Protein AF-A0A1G5FUJ9-F1 (afdb_monomer)

Solvent-accessible surface area (backbone atoms only — not comparable to full-atom values): 16084 Å² total; per-residue (Å²): 38,63,61,60,88,82,36,82,63,56,44,77,41,71,64,50,64,73,52,73,67,61,51,50,46,51,56,50,53,46,51,52,50,54,54,51,44,76,76,40,58,70,71,56,32,52,22,62,75,47,72,46,79,75,70,89,62,60,63,67,59,58,51,51,49,52,51,51,52,52,53,44,51,53,49,26,53,54,22,48,76,69,69,34,54,67,60,20,50,48,45,48,20,53,52,37,29,53,52,9,52,28,26,52,70,69,64,56,97,78,70,64,67,70,80,35,73,65,50,52,50,52,38,28,53,53,10,51,52,38,28,52,50,14,51,50,50,45,50,51,62,74,48,44,92,80,45,57,73,69,57,47,52,52,50,50,54,39,48,52,46,33,52,53,10,53,48,29,30,52,53,15,52,43,65,69,44,44,57,67,74,51,34,73,38,79,45,73,24,30,25,76,24,31,36,36,32,72,47,65,52,67,77,90,63,96,66,88,86,76,77,62,51,69,47,43,26,25,30,58,29,32,39,36,74,57,99,91,42,80,46,53,22,23,35,58,53,60,41,86,36,79,54,58,93,68,55,68,69,40,75,45,81,43,32,21,13,86,90,48,62,42,33,28,64,56,82,78,68,72,63,76,58,24,58,53,30,31,54,52,13,50,54,42,34,52,51,33,53,50,50,52,49,49,73,72,76,106

pLDDT: mean 81.8, std 12.56, range [35.81, 97.19]

Mean predicted aligned error: 9.5 Å

Structure (mmCIF, N/CA/C/O backbone):
data_AF-A0A1G5FUJ9-F1
#
_entry.id   AF-A0A1G5FUJ9-F1
#
loop_
_atom_site.group_PDB
_atom_site.id
_atom_site.type_symbol
_atom_site.label_atom_id
_atom_site.label_alt_id
_atom_site.label_comp_id
_atom_site.label_asym_id
_atom_site.label_entity_id
_atom_site.label_seq_id
_atom_site.pdbx_PDB_ins_code
_atom_site.Cartn_x
_atom_site.Cartn_y
_atom_site.Cartn_z
_atom_site.occupancy
_atom_site.B_iso_or_equiv
_atom_site.auth_seq_id
_atom_site.auth_comp_id
_atom_site.auth_asym_id
_atom_site.auth_atom_id
_atom_site.pdbx_PDB_model_num
ATOM 1 N N . MET A 1 1 ? -10.251 -3.927 9.327 1.00 74.75 1 MET A N 1
ATOM 2 C CA . MET A 1 1 ? -9.149 -4.643 9.968 1.00 74.75 1 MET A CA 1
ATOM 3 C C . MET A 1 1 ? -9.644 -5.122 11.320 1.00 74.75 1 MET A C 1
ATOM 5 O O . MET A 1 1 ? -10.333 -4.365 12.007 1.00 74.75 1 MET A O 1
ATOM 9 N N . ARG A 1 2 ? -9.334 -6.366 11.706 1.00 82.50 2 ARG A N 1
ATOM 10 C CA . ARG A 1 2 ? -9.671 -6.862 13.048 1.00 82.50 2 ARG A CA 1
ATOM 11 C C . ARG A 1 2 ? -9.094 -5.930 14.111 1.00 82.50 2 ARG A C 1
ATOM 13 O O . ARG A 1 2 ? -7.925 -5.558 14.033 1.00 82.50 2 ARG A O 1
ATOM 20 N N . TYR A 1 3 ? -9.912 -5.559 15.091 1.00 83.00 3 TYR A N 1
ATOM 21 C CA . TYR A 1 3 ? -9.422 -4.767 16.206 1.00 83.00 3 TYR A CA 1
ATOM 22 C C . TYR A 1 3 ? -8.544 -5.642 17.106 1.00 83.00 3 TYR A C 1
ATOM 24 O O . TYR A 1 3 ? -9.012 -6.630 17.673 1.00 83.00 3 TYR A O 1
ATOM 32 N N . ASP A 1 4 ? -7.268 -5.276 17.204 1.00 83.25 4 ASP A N 1
ATOM 33 C CA . ASP A 1 4 ? -6.319 -5.866 18.138 1.00 83.25 4 ASP A CA 1
ATOM 34 C C . ASP A 1 4 ? -6.104 -4.908 19.313 1.00 83.25 4 ASP A C 1
ATOM 36 O O . ASP A 1 4 ? -5.653 -3.772 19.142 1.00 83.25 4 ASP A O 1
ATOM 40 N N . ARG A 1 5 ? -6.473 -5.367 20.511 1.00 82.62 5 ARG A N 1
ATOM 41 C CA . ARG A 1 5 ? -6.339 -4.597 21.753 1.00 82.62 5 ARG A CA 1
ATOM 42 C C . ARG A 1 5 ? -4.894 -4.523 22.227 1.00 82.62 5 ARG A C 1
ATOM 44 O O . ARG A 1 5 ? -4.547 -3.562 22.906 1.00 82.62 5 ARG A O 1
ATOM 51 N N . ASP A 1 6 ? -4.080 -5.503 21.851 1.00 81.06 6 ASP A N 1
ATOM 52 C CA . ASP A 1 6 ? -2.688 -5.615 22.276 1.00 81.06 6 ASP A CA 1
ATOM 53 C C . ASP A 1 6 ? -1.745 -4.862 21.326 1.00 81.06 6 ASP A C 1
ATOM 55 O O . ASP A 1 6 ? -0.538 -4.775 21.572 1.00 81.06 6 ASP A O 1
ATOM 59 N N . PHE A 1 7 ? -2.277 -4.275 20.246 1.00 82.62 7 PHE A N 1
ATOM 60 C CA . PHE A 1 7 ? -1.464 -3.515 19.313 1.00 82.62 7 PHE A CA 1
ATOM 61 C C . PHE A 1 7 ? -0.993 -2.200 19.937 1.00 82.62 7 PHE A C 1
ATOM 63 O O . PHE A 1 7 ? -1.757 -1.257 20.141 1.00 82.62 7 PHE A O 1
ATOM 70 N N . GLU A 1 8 ? 0.312 -2.124 20.191 1.00 81.19 8 GLU A N 1
ATOM 71 C CA . GLU A 1 8 ? 0.951 -1.075 20.987 1.00 81.19 8 GLU A CA 1
ATOM 72 C C . GLU A 1 8 ? 0.752 0.349 20.449 1.00 81.19 8 GLU A C 1
ATOM 74 O O . GLU A 1 8 ? 0.861 1.308 21.208 1.00 81.19 8 GLU A O 1
ATOM 79 N N . ARG A 1 9 ? 0.443 0.532 19.162 1.00 83.50 9 ARG A N 1
ATOM 80 C CA . ARG A 1 9 ? 0.168 1.866 18.600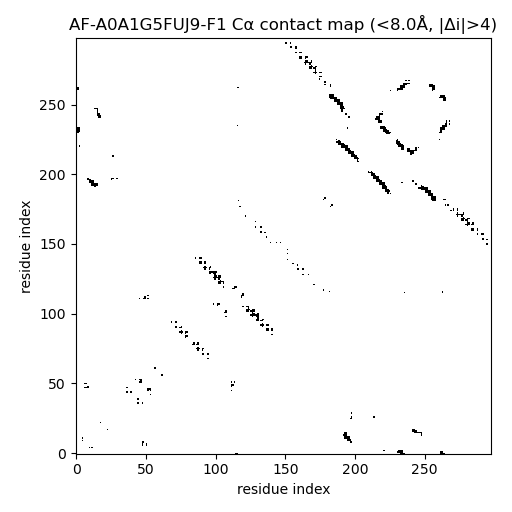 1.00 83.50 9 ARG A CA 1
ATOM 81 C C . ARG A 1 9 ? -1.269 2.331 18.812 1.00 83.50 9 ARG A C 1
ATOM 83 O O . ARG A 1 9 ? -1.545 3.517 18.638 1.00 83.50 9 ARG A O 1
ATOM 90 N N . TYR A 1 10 ? -2.186 1.427 19.142 1.00 89.25 10 TYR A N 1
ATOM 91 C CA . TYR A 1 10 ? -3.587 1.764 19.331 1.00 89.25 10 TYR A CA 1
ATOM 92 C C . TYR A 1 10 ? -3.843 2.258 20.749 1.00 89.25 10 TYR A C 1
ATOM 94 O O . TYR A 1 10 ? -3.424 1.670 21.746 1.00 89.25 10 TYR A O 1
ATOM 102 N N . ARG A 1 11 ? -4.560 3.376 20.829 1.00 91.88 11 ARG A N 1
ATOM 103 C CA . ARG A 1 11 ? -5.094 3.924 22.071 1.00 91.88 11 ARG A CA 1
ATOM 104 C C . ARG A 1 11 ? -6.598 3.903 22.001 1.00 91.88 11 ARG A C 1
ATOM 106 O O . ARG A 1 11 ? -7.209 4.659 21.245 1.00 91.88 11 ARG A O 1
ATOM 113 N N . PHE A 1 12 ? -7.174 2.980 22.757 1.00 93.00 12 PHE A N 1
ATOM 114 C CA . PHE A 1 12 ? -8.610 2.853 22.872 1.00 93.00 12 PHE A CA 1
ATOM 115 C C . PHE A 1 12 ? -9.150 3.856 23.883 1.00 93.00 12 PHE A C 1
ATOM 117 O O . PHE A 1 12 ? -8.611 4.001 24.977 1.00 93.00 12 PHE A O 1
ATOM 124 N N . SER A 1 13 ? -10.238 4.521 23.526 1.00 92.56 13 SER A N 1
ATOM 125 C CA . SER A 1 13 ? -10.996 5.382 24.424 1.00 92.56 13 SER A CA 1
ATOM 126 C C . SER A 1 13 ? -12.476 5.311 24.059 1.00 92.56 13 SER A C 1
ATOM 128 O O . SER A 1 13 ? -12.848 5.071 22.910 1.00 92.56 13 SER A O 1
ATOM 130 N N . THR A 1 14 ? -13.333 5.517 25.052 1.00 93.25 14 THR A N 1
ATOM 131 C CA . THR A 1 14 ? -14.785 5.647 24.891 1.00 93.25 14 THR A CA 1
ATOM 132 C C . THR A 1 14 ? -15.223 7.088 24.642 1.00 93.25 14 THR A C 1
ATOM 134 O O . THR A 1 14 ? -16.376 7.329 24.283 1.00 93.25 14 THR A O 1
ATOM 137 N N . ASP A 1 15 ? -14.315 8.050 24.804 1.00 92.44 15 ASP A N 1
ATOM 138 C CA . ASP A 1 15 ? -14.597 9.468 24.626 1.00 92.44 15 ASP A CA 1
ATOM 139 C C . ASP A 1 15 ? -14.577 9.818 23.145 1.00 92.44 15 ASP A C 1
ATOM 141 O O . ASP A 1 15 ? -13.601 9.565 22.431 1.00 92.44 15 ASP A O 1
ATOM 145 N N . ARG A 1 16 ? -15.678 10.405 22.667 1.00 91.38 16 ARG A N 1
ATOM 146 C CA . ARG A 1 16 ? -15.838 10.796 21.258 1.00 91.38 16 ARG A CA 1
ATOM 147 C C . ARG A 1 16 ? -14.909 11.943 20.873 1.00 91.38 16 ARG A C 1
ATOM 149 O O . ARG A 1 16 ? -14.358 11.939 19.771 1.00 91.38 16 ARG A O 1
ATOM 156 N N . VAL A 1 17 ? -14.774 12.907 21.778 1.00 92.06 17 VAL A N 1
ATOM 157 C CA . VAL A 1 17 ? -13.973 14.119 21.611 1.00 92.06 17 VAL A CA 1
ATOM 158 C C . VAL A 1 17 ? -12.773 14.023 22.533 1.00 92.06 17 VAL A C 1
ATOM 160 O O . VAL A 1 17 ? -12.944 13.657 23.694 1.00 92.06 17 VAL A O 1
ATOM 163 N N . ILE A 1 18 ? -11.588 14.344 22.020 1.00 90.56 18 ILE A N 1
ATOM 164 C CA . ILE A 1 18 ? -10.389 14.441 22.858 1.00 90.56 18 ILE A CA 1
ATOM 165 C C . ILE A 1 18 ? -10.192 15.871 23.347 1.00 90.56 18 ILE A C 1
ATOM 167 O O . ILE A 1 18 ? -10.356 16.840 22.601 1.00 90.56 18 ILE A O 1
ATOM 171 N N . ASP A 1 19 ? -9.839 15.997 24.616 1.00 92.25 19 ASP A N 1
ATOM 172 C CA . ASP A 1 19 ? -9.372 17.238 25.208 1.00 92.25 19 ASP A CA 1
ATOM 173 C C . ASP A 1 19 ? -7.894 17.488 24.864 1.00 92.25 19 ASP A C 1
ATOM 175 O O . ASP A 1 19 ? -7.170 16.609 24.389 1.00 92.25 19 ASP A O 1
ATOM 179 N N . ALA A 1 20 ? -7.449 18.726 25.085 1.00 91.31 20 ALA A N 1
ATOM 180 C CA . ALA A 1 20 ? -6.095 19.155 24.740 1.00 91.31 20 ALA A CA 1
ATOM 181 C C . ALA A 1 20 ? -5.011 18.399 25.529 1.00 91.31 20 ALA A C 1
ATOM 183 O O . ALA A 1 20 ? -3.912 18.184 25.011 1.00 91.31 20 ALA A O 1
ATOM 184 N N . ASP A 1 21 ? -5.324 17.972 26.754 1.00 92.25 21 ASP A N 1
ATOM 185 C CA . ASP A 1 21 ? -4.391 17.240 27.608 1.00 92.25 21 ASP A CA 1
ATOM 186 C C . ASP A 1 21 ? -4.194 15.807 27.090 1.00 92.25 21 ASP A C 1
ATOM 188 O O . ASP A 1 21 ? -3.052 15.379 26.908 1.00 92.25 21 ASP A O 1
ATOM 192 N N . THR A 1 22 ? -5.276 15.099 26.733 1.00 89.88 22 THR A N 1
ATOM 193 C CA . THR A 1 22 ? -5.180 13.778 26.081 1.00 89.88 22 THR A CA 1
ATOM 194 C C . THR A 1 22 ? -4.505 13.873 24.716 1.00 89.88 22 THR A C 1
ATOM 196 O O . THR A 1 22 ? -3.684 13.025 24.371 1.00 89.88 22 THR A O 1
ATOM 199 N N . GLU A 1 23 ? -4.811 14.911 23.932 1.00 90.94 23 GLU A N 1
ATOM 200 C CA . GLU A 1 23 ? -4.148 15.162 22.650 1.00 90.94 23 GLU A CA 1
ATOM 201 C C . GLU A 1 23 ? -2.626 15.317 22.828 1.00 90.94 23 GLU A C 1
ATOM 203 O O . GLU A 1 23 ? -1.846 14.666 22.131 1.00 90.94 23 GLU A O 1
ATOM 208 N N . SER A 1 24 ? -2.196 16.113 23.808 1.00 91.38 24 SER A N 1
ATOM 209 C CA . SER A 1 24 ? -0.775 16.315 24.118 1.00 91.38 24 SER A CA 1
ATOM 210 C C . SER A 1 24 ? -0.099 15.028 24.600 1.00 91.38 24 SER A C 1
ATOM 212 O O . SER A 1 24 ? 1.013 14.720 24.165 1.00 91.38 24 SER A O 1
ATOM 214 N N . ALA A 1 25 ? -0.783 14.244 25.438 1.00 91.62 25 ALA A N 1
ATOM 215 C CA . ALA A 1 25 ? -0.293 12.953 25.914 1.00 91.62 25 ALA A CA 1
ATOM 216 C C . ALA A 1 25 ? -0.078 11.958 24.761 1.00 91.62 25 ALA A C 1
ATOM 218 O O . ALA A 1 25 ? 0.975 11.328 24.687 1.00 91.62 25 ALA A O 1
ATOM 219 N N . LEU A 1 26 ? -1.009 11.880 23.800 1.00 91.62 26 LEU A N 1
ATOM 220 C CA . LEU A 1 26 ? -0.864 11.024 22.616 1.00 91.62 26 LEU A CA 1
ATOM 221 C C . LEU A 1 26 ? 0.380 11.382 21.790 1.00 91.62 26 LEU A C 1
ATOM 223 O O . LEU A 1 26 ? 1.090 10.490 21.320 1.00 91.62 26 LEU A O 1
ATOM 227 N N . TYR A 1 27 ? 0.668 12.675 21.612 1.00 91.44 27 TYR A N 1
ATOM 228 C CA . TYR A 1 27 ? 1.873 13.108 20.900 1.00 91.44 27 TYR A CA 1
ATOM 229 C C . TYR A 1 27 ? 3.159 12.788 21.660 1.00 91.44 27 TYR A C 1
ATOM 231 O O . TYR A 1 27 ? 4.153 12.430 21.023 1.00 91.44 27 TYR A O 1
ATOM 239 N N . GLN A 1 28 ? 3.148 12.908 22.988 1.00 91.94 28 GLN A N 1
ATOM 240 C CA . GLN A 1 28 ? 4.297 12.566 23.821 1.00 91.94 28 GLN A CA 1
ATOM 241 C C . GLN A 1 28 ? 4.572 11.059 23.792 1.00 91.94 28 GLN A C 1
ATOM 243 O O . GLN A 1 28 ? 5.699 10.645 23.528 1.00 91.94 28 GLN A O 1
ATOM 248 N N . GLU A 1 29 ? 3.543 10.233 23.978 1.00 89.94 29 GLU A N 1
ATOM 249 C CA . GLU A 1 29 ? 3.670 8.777 23.896 1.00 89.94 29 GLU A CA 1
ATOM 250 C C . GLU A 1 29 ? 4.175 8.324 22.525 1.00 89.94 29 GLU A C 1
ATOM 252 O O . GLU A 1 29 ? 4.953 7.378 22.425 1.00 89.94 29 GLU A O 1
ATOM 257 N N . TYR A 1 30 ? 3.766 9.008 21.456 1.00 89.75 30 TYR A N 1
ATOM 258 C CA . TYR A 1 30 ? 4.281 8.743 20.119 1.00 89.75 30 TYR A CA 1
ATOM 259 C C . TYR A 1 30 ? 5.778 9.050 19.990 1.00 89.75 30 TYR A C 1
ATOM 261 O O . TYR A 1 30 ? 6.507 8.278 19.363 1.00 89.75 30 TYR A O 1
ATOM 269 N N . ASP A 1 31 ? 6.260 10.142 20.584 1.00 88.94 31 ASP A N 1
ATOM 270 C CA . ASP A 1 31 ? 7.692 10.460 20.595 1.00 88.94 31 ASP A CA 1
ATOM 271 C C . ASP A 1 31 ? 8.493 9.434 21.390 1.00 88.94 31 ASP A C 1
ATOM 273 O O . ASP A 1 31 ? 9.525 8.951 20.919 1.00 88.94 31 ASP A O 1
ATOM 277 N N . GLU A 1 32 ? 7.992 9.046 22.560 1.00 89.38 32 GLU A N 1
ATOM 278 C CA . GLU A 1 32 ? 8.588 7.993 23.381 1.00 89.38 32 GLU A CA 1
ATOM 279 C C . GLU A 1 32 ? 8.615 6.662 22.622 1.00 89.38 32 GLU A C 1
ATOM 281 O O . GLU A 1 32 ? 9.659 6.012 22.529 1.00 89.38 32 GLU A O 1
ATOM 286 N N . TYR A 1 33 ? 7.508 6.297 21.974 1.00 86.81 33 TYR A N 1
ATOM 287 C CA . TYR A 1 33 ? 7.416 5.116 21.125 1.00 86.81 33 TYR A CA 1
ATOM 288 C C . TYR A 1 33 ? 8.456 5.151 19.995 1.00 86.81 33 TYR A C 1
ATOM 290 O O . TYR A 1 33 ? 9.208 4.188 19.819 1.00 86.81 33 TYR A O 1
ATOM 298 N N . ARG A 1 34 ? 8.598 6.274 19.278 1.00 84.56 34 ARG A N 1
ATOM 299 C CA . ARG A 1 34 ? 9.633 6.435 18.241 1.00 84.56 34 ARG A CA 1
ATOM 300 C C . ARG A 1 34 ? 11.044 6.276 18.794 1.00 84.56 34 ARG A C 1
ATOM 302 O O . ARG A 1 34 ? 11.865 5.628 18.148 1.00 84.56 34 ARG A O 1
ATOM 309 N N . LEU A 1 35 ? 11.327 6.826 19.972 1.00 85.12 35 LEU A N 1
ATOM 310 C CA . LEU A 1 35 ? 12.623 6.654 20.627 1.00 85.12 35 LEU A CA 1
ATOM 311 C C . LEU A 1 35 ? 12.876 5.186 20.988 1.00 85.12 35 LEU A C 1
ATOM 313 O O . LEU A 1 35 ? 13.973 4.685 20.749 1.00 85.12 35 LEU A O 1
ATOM 317 N N . THR A 1 36 ? 11.865 4.464 21.482 1.00 85.50 36 THR A N 1
ATOM 318 C CA . THR A 1 36 ? 12.017 3.029 21.773 1.00 85.50 36 THR A CA 1
ATOM 319 C C . THR A 1 36 ? 12.244 2.188 20.519 1.00 85.50 36 THR A C 1
ATOM 321 O O . THR A 1 36 ? 12.957 1.189 20.575 1.00 85.50 36 THR A O 1
ATOM 324 N N . LEU A 1 37 ? 11.706 2.588 19.365 1.00 82.69 37 LEU A N 1
ATOM 325 C CA . LEU A 1 37 ? 11.960 1.899 18.097 1.00 82.69 37 LEU A CA 1
ATOM 326 C C . LEU A 1 37 ? 13.411 2.039 17.623 1.00 82.69 37 LEU A C 1
ATOM 328 O O . LEU A 1 37 ? 13.915 1.127 16.969 1.00 82.69 37 LEU A O 1
ATOM 332 N N . LEU A 1 38 ? 14.088 3.141 17.966 1.00 81.69 38 LEU A N 1
ATOM 333 C CA . LEU A 1 38 ? 15.507 3.347 17.648 1.00 81.69 38 LEU A CA 1
ATOM 334 C C . LEU A 1 38 ? 16.432 2.443 18.470 1.00 81.69 38 LEU A C 1
ATOM 336 O O . LEU A 1 38 ? 17.540 2.144 18.033 1.00 81.69 38 LEU A O 1
ATOM 340 N N . THR A 1 39 ? 15.993 2.024 19.657 1.00 81.62 39 THR A N 1
ATOM 341 C CA . THR A 1 39 ? 16.773 1.176 20.569 1.00 81.62 39 THR A CA 1
ATOM 342 C C . THR A 1 39 ? 16.374 -0.299 20.514 1.00 81.62 39 THR A C 1
ATOM 344 O O . THR A 1 39 ? 17.034 -1.134 21.128 1.00 81.62 39 THR A O 1
ATOM 347 N N . THR A 1 40 ? 15.312 -0.635 19.779 1.00 79.62 40 THR A N 1
ATOM 348 C CA . THR A 1 40 ? 14.814 -2.004 19.614 1.00 79.62 40 THR A CA 1
ATOM 349 C C . THR A 1 40 ? 15.479 -2.683 18.407 1.00 79.62 40 THR A C 1
ATOM 351 O O . THR A 1 40 ? 15.722 -2.048 17.381 1.00 79.62 40 THR A O 1
ATOM 354 N N . ASP A 1 41 ? 15.746 -3.991 18.505 1.00 78.75 41 ASP A N 1
ATOM 355 C CA . ASP A 1 41 ? 16.227 -4.799 17.375 1.00 78.75 41 ASP A CA 1
ATOM 356 C C . ASP A 1 41 ? 15.300 -4.671 16.159 1.00 78.75 41 ASP A C 1
ATOM 358 O O . ASP A 1 41 ? 14.081 -4.765 16.295 1.00 78.75 41 ASP A O 1
ATOM 362 N N . PHE A 1 42 ? 15.868 -4.569 14.952 1.00 71.44 42 PHE A N 1
ATOM 363 C CA . PHE A 1 42 ? 15.119 -4.344 13.704 1.00 71.44 42 PHE A CA 1
ATOM 364 C C . PHE A 1 42 ? 13.905 -5.273 13.537 1.00 71.44 42 PHE A C 1
ATOM 366 O O . PHE A 1 42 ? 12.817 -4.828 13.178 1.00 71.44 42 PHE A O 1
ATOM 373 N N . LYS A 1 43 ? 14.063 -6.563 13.859 1.00 67.38 43 LYS A N 1
ATOM 374 C CA . LYS A 1 43 ? 12.986 -7.562 13.778 1.00 67.38 43 LYS A CA 1
ATOM 375 C C . LYS A 1 43 ? 11.812 -7.241 14.713 1.00 67.38 43 LYS A C 1
ATOM 377 O O . LYS A 1 43 ? 10.658 -7.372 14.313 1.00 67.38 43 LYS A O 1
ATOM 382 N N . ASN A 1 44 ? 12.107 -6.796 15.930 1.00 71.44 44 ASN A N 1
ATOM 383 C CA . ASN A 1 44 ? 11.100 -6.407 16.914 1.00 71.44 44 ASN A CA 1
ATOM 384 C C . ASN A 1 44 ? 10.517 -5.024 16.599 1.00 71.44 44 ASN A C 1
ATOM 386 O O . ASN A 1 44 ? 9.328 -4.812 16.807 1.00 71.44 44 ASN A O 1
ATOM 390 N N . SER A 1 45 ? 11.301 -4.110 16.025 1.00 73.62 45 SER A N 1
ATOM 391 C CA . SER A 1 45 ? 10.805 -2.813 15.554 1.00 73.62 45 SER A CA 1
ATOM 392 C C . SER A 1 45 ? 9.775 -2.980 14.435 1.00 73.62 45 SER A C 1
ATOM 394 O O . SER A 1 45 ? 8.731 -2.336 14.469 1.00 73.62 45 SER A O 1
ATOM 396 N N . VAL A 1 46 ? 10.005 -3.905 13.494 1.00 68.56 46 VAL A N 1
ATOM 397 C CA . VAL A 1 46 ? 9.031 -4.241 12.439 1.00 68.56 46 VAL A CA 1
ATOM 398 C C . VAL A 1 46 ? 7.743 -4.825 13.027 1.00 68.56 46 VAL A C 1
ATOM 400 O O . VAL A 1 46 ? 6.662 -4.459 12.570 1.00 68.56 46 VAL A O 1
ATOM 403 N N . TYR A 1 47 ? 7.836 -5.684 14.048 1.00 71.81 47 TYR A N 1
ATOM 404 C CA . TYR A 1 47 ? 6.656 -6.200 14.750 1.00 71.81 47 TYR A CA 1
ATOM 405 C C . TYR A 1 47 ? 5.870 -5.075 15.428 1.00 71.81 47 TYR A C 1
ATOM 407 O O . TYR A 1 47 ? 4.684 -4.905 15.166 1.00 71.81 47 TYR A O 1
ATOM 415 N N . ARG A 1 48 ? 6.540 -4.259 16.247 1.00 72.25 48 ARG A N 1
ATOM 416 C CA . ARG A 1 48 ? 5.905 -3.174 17.011 1.00 72.25 48 ARG A CA 1
ATOM 417 C C . ARG A 1 48 ? 5.264 -2.127 16.098 1.00 72.25 48 ARG A C 1
ATOM 419 O O . ARG A 1 48 ? 4.163 -1.664 16.373 1.00 72.25 48 ARG A O 1
ATOM 426 N N . MET A 1 49 ? 5.896 -1.803 14.965 1.00 72.69 49 MET A N 1
ATOM 427 C CA . MET A 1 49 ? 5.358 -0.841 13.995 1.00 72.69 49 MET A CA 1
ATOM 428 C C . MET A 1 49 ? 4.067 -1.303 13.318 1.00 72.69 49 MET A C 1
ATOM 430 O O . MET A 1 49 ? 3.223 -0.454 13.015 1.00 72.69 49 MET A O 1
ATOM 434 N N . ASN A 1 50 ? 3.931 -2.612 13.084 1.00 67.88 50 ASN A N 1
ATOM 435 C CA . ASN A 1 50 ? 2.978 -3.151 12.111 1.00 67.88 50 ASN A CA 1
ATOM 436 C C . ASN A 1 50 ? 1.997 -4.177 12.687 1.00 67.88 50 ASN A C 1
ATOM 438 O O . ASN A 1 50 ? 1.034 -4.532 12.017 1.00 67.88 50 ASN A O 1
ATOM 442 N N . GLY A 1 51 ? 2.248 -4.691 13.893 1.00 61.12 51 GLY A N 1
ATOM 443 C CA . GLY A 1 51 ? 1.398 -5.675 14.570 1.00 61.12 51 GLY A CA 1
ATOM 444 C C . GLY A 1 51 ? 1.422 -7.052 13.910 1.00 61.12 51 GLY A C 1
ATOM 445 O O . GLY A 1 51 ? 0.597 -7.905 14.215 1.00 61.12 51 GLY A O 1
ATOM 446 N N . VAL A 1 52 ? 2.345 -7.277 12.973 1.00 61.81 52 VAL A N 1
ATOM 447 C CA . VAL A 1 52 ? 2.469 -8.531 12.230 1.00 61.81 52 VAL A CA 1
ATOM 448 C C . VAL A 1 52 ? 3.713 -9.242 12.721 1.00 61.81 52 VAL A C 1
ATOM 450 O O . VAL A 1 52 ? 4.823 -8.738 12.523 1.00 61.81 52 VAL A O 1
ATOM 453 N N . GLU A 1 53 ? 3.533 -10.409 13.352 1.00 59.03 53 GLU A N 1
ATOM 454 C CA . GLU A 1 53 ? 4.659 -11.279 13.693 1.00 59.03 53 GLU A CA 1
ATOM 455 C C . GLU A 1 53 ? 5.517 -11.474 12.443 1.00 59.03 53 GLU A C 1
ATOM 457 O O . GLU A 1 53 ? 4.975 -11.806 11.382 1.00 59.03 53 GLU A O 1
ATOM 462 N N . PRO A 1 54 ? 6.840 -11.245 12.524 1.00 56.59 54 PRO A N 1
ATOM 463 C CA . PRO A 1 54 ? 7.711 -11.492 11.397 1.00 56.59 54 PRO A CA 1
ATOM 464 C C . PRO A 1 54 ? 7.570 -12.969 11.049 1.00 56.59 54 PRO A C 1
ATOM 466 O O . PRO A 1 54 ? 8.032 -13.843 11.788 1.00 56.59 54 PRO A O 1
ATOM 469 N N . GLU A 1 55 ? 6.886 -13.228 9.933 1.00 58.06 55 GLU A N 1
ATOM 470 C CA . GLU A 1 55 ? 6.765 -14.546 9.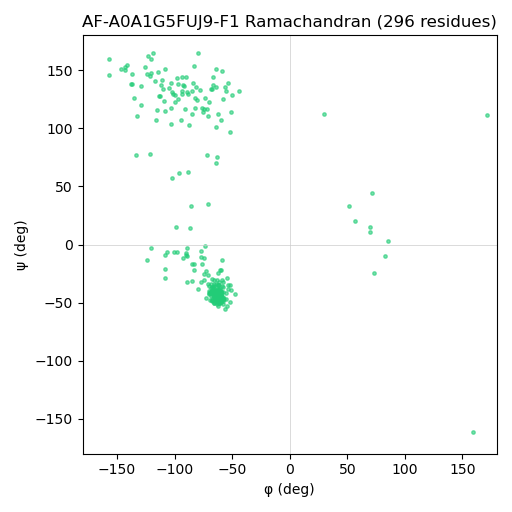329 1.00 58.06 55 GLU A CA 1
ATOM 471 C C . GLU A 1 55 ? 8.162 -15.169 9.364 1.00 58.06 55 GLU A C 1
ATOM 473 O O . GLU A 1 55 ? 9.136 -14.475 9.055 1.00 58.06 55 GLU A O 1
ATOM 478 N N . LYS A 1 56 ? 8.287 -16.431 9.811 1.00 56.25 56 LYS A N 1
ATOM 479 C CA . LYS A 1 56 ? 9.558 -17.174 9.777 1.00 56.25 56 LYS A CA 1
ATOM 480 C C . LYS A 1 56 ? 9.966 -17.346 8.316 1.00 56.25 56 LYS A C 1
ATOM 482 O O . LYS A 1 56 ? 9.791 -18.401 7.712 1.00 56.25 56 LYS A O 1
ATOM 487 N N . GLN A 1 57 ? 10.459 -16.270 7.727 1.00 55.56 57 GLN A N 1
ATOM 488 C CA . GLN A 1 57 ? 11.053 -16.257 6.422 1.00 55.56 57 GLN A CA 1
ATOM 489 C C . GLN A 1 57 ? 12.287 -17.138 6.545 1.00 55.56 57 GLN A C 1
ATOM 491 O O . GLN A 1 57 ? 12.995 -17.105 7.550 1.00 55.56 57 GLN A O 1
ATOM 496 N N . ASN A 1 58 ? 12.494 -18.002 5.561 1.00 63.66 58 ASN A N 1
ATOM 497 C CA . ASN A 1 58 ? 13.665 -18.857 5.547 1.00 63.66 58 ASN A CA 1
ATOM 498 C C . ASN A 1 58 ? 14.880 -17.924 5.429 1.00 63.66 58 ASN A C 1
ATOM 500 O O . ASN A 1 58 ? 15.124 -17.405 4.339 1.00 63.66 58 ASN A O 1
ATOM 504 N N . ASP A 1 59 ? 15.582 -17.662 6.538 1.00 68.25 59 ASP A N 1
ATOM 505 C CA . ASP A 1 59 ? 16.637 -16.638 6.622 1.00 68.25 59 ASP A CA 1
ATOM 506 C C . ASP A 1 59 ? 17.667 -16.810 5.494 1.00 68.25 59 ASP A C 1
ATOM 508 O O . ASP A 1 59 ? 18.126 -15.842 4.892 1.00 68.25 59 ASP A O 1
ATOM 512 N N . LEU A 1 60 ? 17.934 -18.061 5.109 1.00 75.94 60 LEU A N 1
ATOM 513 C CA . LEU A 1 60 ? 18.822 -18.414 4.007 1.00 75.94 60 LEU A CA 1
ATOM 514 C C . LEU A 1 60 ? 18.327 -17.920 2.634 1.00 75.94 60 LEU A C 1
ATOM 516 O O . LEU A 1 60 ? 19.130 -17.438 1.842 1.00 75.94 60 LEU A O 1
ATOM 520 N N . PHE A 1 61 ? 17.024 -17.990 2.345 1.00 76.25 61 PHE A N 1
ATOM 521 C CA . PHE A 1 61 ? 16.466 -17.484 1.085 1.00 76.25 61 PHE A CA 1
ATOM 522 C C . PHE A 1 61 ? 16.556 -15.957 1.012 1.00 76.25 61 PHE A C 1
ATOM 524 O O . PHE A 1 61 ? 16.981 -15.423 -0.009 1.00 76.25 61 PHE A O 1
ATOM 531 N N . SER A 1 62 ? 16.216 -15.252 2.096 1.00 72.25 62 SER A N 1
ATOM 532 C CA . SER A 1 62 ? 16.319 -13.787 2.150 1.00 72.25 62 SER A CA 1
ATOM 533 C C . SER A 1 62 ? 17.765 -13.308 2.007 1.00 72.25 62 SER A C 1
ATOM 535 O O . SER A 1 62 ? 18.025 -12.364 1.264 1.00 72.25 62 SER A O 1
ATOM 537 N N . ILE A 1 63 ? 18.716 -13.991 2.652 1.00 81.12 63 ILE A N 1
ATOM 538 C CA . ILE A 1 63 ? 20.148 -13.693 2.522 1.00 81.12 63 ILE A CA 1
ATOM 539 C C . ILE A 1 63 ? 20.628 -13.941 1.086 1.00 81.12 63 ILE A C 1
ATOM 541 O O . ILE A 1 63 ? 21.273 -13.069 0.506 1.00 81.12 63 ILE A O 1
ATOM 545 N N . LEU A 1 64 ? 20.283 -15.085 0.483 1.00 83.12 64 LEU A N 1
ATOM 546 C CA . LEU A 1 64 ? 20.636 -15.385 -0.911 1.00 83.12 64 LEU A CA 1
ATOM 547 C C . LEU A 1 64 ? 20.056 -14.353 -1.883 1.00 83.12 64 LEU A C 1
ATOM 549 O O . LEU A 1 64 ? 20.756 -13.920 -2.795 1.00 83.12 64 LEU A O 1
ATOM 553 N N . MET A 1 65 ? 18.815 -13.918 -1.661 1.00 82.19 65 MET A N 1
ATOM 554 C CA . MET A 1 65 ? 18.175 -12.860 -2.443 1.00 82.19 65 MET A CA 1
ATOM 555 C C . MET A 1 65 ? 18.912 -11.525 -2.312 1.00 82.19 65 MET A C 1
ATOM 557 O O . MET A 1 65 ? 19.198 -10.894 -3.326 1.00 82.19 65 MET A O 1
ATOM 561 N N . CYS A 1 66 ? 19.283 -11.108 -1.097 1.00 82.69 66 CYS A N 1
ATOM 562 C CA . CYS A 1 66 ? 20.083 -9.896 -0.892 1.00 82.69 66 CYS A CA 1
ATOM 563 C C . CYS A 1 66 ? 21.435 -9.973 -1.612 1.00 82.69 66 CYS A C 1
ATOM 565 O O . CYS A 1 66 ? 21.817 -9.028 -2.301 1.00 82.69 66 CYS A O 1
ATOM 567 N N . ILE A 1 67 ? 22.139 -11.104 -1.502 1.00 86.94 67 ILE A N 1
ATOM 568 C CA . ILE A 1 67 ? 23.414 -11.320 -2.198 1.00 86.94 67 ILE A CA 1
ATOM 569 C C . ILE A 1 67 ? 23.212 -11.246 -3.715 1.00 86.94 67 ILE A C 1
ATOM 571 O O . ILE A 1 67 ? 23.983 -10.574 -4.397 1.00 86.94 67 ILE A O 1
ATOM 575 N N . ALA A 1 68 ? 22.164 -11.883 -4.245 1.00 87.06 68 ALA A N 1
ATOM 576 C CA . ALA A 1 68 ? 21.843 -11.852 -5.668 1.00 87.06 68 ALA A CA 1
ATOM 577 C C . ALA A 1 68 ? 21.544 -10.427 -6.160 1.00 87.06 68 ALA A C 1
ATOM 579 O O . ALA A 1 68 ? 22.061 -10.024 -7.202 1.00 87.06 68 ALA A O 1
ATOM 580 N N . ILE A 1 69 ? 20.775 -9.638 -5.401 1.00 86.56 69 ILE A N 1
ATOM 581 C CA . ILE A 1 69 ? 20.475 -8.236 -5.726 1.00 86.56 69 ILE A CA 1
ATOM 582 C C . ILE A 1 69 ? 21.765 -7.412 -5.767 1.00 86.56 69 ILE A C 1
ATOM 584 O O . ILE A 1 69 ? 22.026 -6.739 -6.764 1.00 86.56 69 ILE A O 1
ATOM 588 N N . ILE A 1 70 ? 22.606 -7.507 -4.732 1.00 89.44 70 ILE A N 1
ATOM 589 C CA . ILE A 1 70 ? 23.879 -6.774 -4.656 1.00 89.44 70 ILE A CA 1
ATOM 590 C C . ILE A 1 70 ? 24.804 -7.175 -5.810 1.00 89.44 70 ILE A C 1
ATOM 592 O O . ILE A 1 70 ? 25.338 -6.307 -6.499 1.00 89.44 70 ILE A O 1
ATOM 596 N N . ALA A 1 71 ? 24.962 -8.476 -6.067 1.00 90.00 71 ALA A N 1
ATOM 597 C CA . ALA A 1 71 ? 25.781 -8.980 -7.165 1.00 90.00 71 ALA A CA 1
ATOM 598 C C . ALA A 1 71 ? 25.273 -8.485 -8.528 1.00 90.00 71 ALA A C 1
ATOM 600 O O . ALA A 1 71 ? 26.071 -8.083 -9.373 1.00 90.00 71 ALA A O 1
ATOM 601 N N . THR A 1 72 ? 23.952 -8.444 -8.722 1.00 89.81 72 THR A N 1
ATOM 602 C CA . THR A 1 72 ? 23.335 -7.930 -9.953 1.00 89.81 72 THR A CA 1
ATOM 603 C C . THR A 1 72 ? 23.560 -6.426 -10.100 1.00 89.81 72 THR A C 1
ATOM 605 O O . THR A 1 72 ? 23.886 -5.968 -11.192 1.00 89.81 72 THR A O 1
ATOM 608 N N . MET A 1 73 ? 23.470 -5.650 -9.012 1.00 87.88 73 MET A N 1
ATOM 609 C CA . MET A 1 73 ? 23.764 -4.212 -9.032 1.00 87.88 73 MET A CA 1
ATOM 610 C C . MET A 1 73 ? 25.231 -3.923 -9.355 1.00 87.88 73 MET A C 1
ATOM 612 O O . MET A 1 73 ? 25.512 -3.105 -10.229 1.00 87.88 73 MET A O 1
ATOM 616 N N . ILE A 1 74 ? 26.166 -4.628 -8.714 1.00 90.75 74 ILE A N 1
ATOM 617 C CA . ILE A 1 74 ? 27.599 -4.515 -9.017 1.00 90.75 74 ILE A CA 1
ATOM 618 C C . ILE A 1 74 ? 27.856 -4.910 -10.477 1.00 90.75 74 ILE A C 1
ATOM 620 O O . ILE A 1 74 ? 28.552 -4.195 -11.196 1.00 90.75 74 ILE A O 1
ATOM 624 N N . GLY A 1 75 ? 27.247 -6.005 -10.940 1.00 90.25 75 GLY A N 1
ATOM 625 C CA . GLY A 1 75 ? 27.324 -6.452 -12.329 1.00 90.25 75 GLY A CA 1
ATOM 626 C C . GLY A 1 75 ? 26.814 -5.405 -13.320 1.00 90.25 75 GLY A C 1
ATOM 627 O O . GLY A 1 75 ? 27.462 -5.177 -14.339 1.00 90.25 75 GLY A O 1
ATOM 628 N N . MET A 1 76 ? 25.713 -4.714 -13.007 1.00 87.94 76 MET A N 1
ATOM 629 C CA . MET A 1 76 ? 25.201 -3.605 -13.819 1.00 87.94 76 MET A CA 1
ATOM 630 C C . MET A 1 76 ? 26.189 -2.441 -13.880 1.00 87.94 76 MET A C 1
ATOM 632 O O . MET A 1 76 ? 26.480 -1.961 -14.972 1.00 87.94 76 MET A O 1
ATOM 636 N N . VAL A 1 77 ? 26.748 -2.015 -12.741 1.00 88.19 77 VAL A N 1
ATOM 637 C CA . VAL A 1 77 ? 27.750 -0.935 -12.704 1.00 88.19 77 VAL A CA 1
ATOM 638 C C . VAL A 1 77 ? 28.962 -1.301 -13.561 1.00 88.19 77 VAL A C 1
ATOM 640 O O . VAL A 1 77 ? 29.369 -0.515 -14.412 1.00 88.19 77 VAL A O 1
ATOM 643 N N . ILE A 1 78 ? 29.496 -2.518 -13.409 1.00 91.38 78 ILE A N 1
ATOM 644 C CA . ILE A 1 78 ? 30.623 -3.008 -14.217 1.00 91.38 78 ILE A CA 1
ATOM 645 C C . ILE A 1 78 ? 30.250 -3.055 -15.705 1.00 91.38 78 ILE A C 1
ATOM 647 O O . ILE A 1 78 ? 31.056 -2.668 -16.551 1.00 91.38 78 ILE A O 1
ATOM 651 N N . ALA A 1 79 ? 29.044 -3.509 -16.048 1.00 88.88 79 ALA A N 1
ATOM 652 C CA . ALA A 1 79 ? 28.582 -3.564 -17.432 1.00 88.88 79 ALA A CA 1
ATOM 653 C C . ALA A 1 79 ? 28.471 -2.165 -18.059 1.00 88.88 79 ALA A C 1
ATOM 655 O O . ALA A 1 79 ? 28.901 -1.983 -19.197 1.00 88.88 79 ALA A O 1
ATOM 656 N N . PHE A 1 80 ? 27.959 -1.175 -17.321 1.00 81.81 80 PHE A N 1
ATOM 657 C CA . PHE A 1 80 ? 27.864 0.205 -17.798 1.00 81.81 80 PHE A CA 1
ATOM 658 C C . PHE A 1 80 ? 29.231 0.879 -17.931 1.00 81.81 80 PHE A C 1
ATOM 660 O O . PHE A 1 80 ? 29.473 1.535 -18.939 1.00 81.81 80 PHE A O 1
ATOM 667 N N . VAL A 1 81 ? 30.146 0.659 -16.981 1.00 88.88 81 VAL A N 1
ATOM 668 C CA . VAL A 1 81 ? 31.526 1.177 -17.057 1.00 88.88 81 VAL A CA 1
ATOM 669 C C . VAL A 1 81 ? 32.273 0.616 -18.270 1.00 88.88 81 VAL A C 1
ATOM 671 O O . VAL A 1 81 ? 33.052 1.327 -18.892 1.00 88.88 81 VAL A O 1
ATOM 674 N N . ASN A 1 82 ? 32.011 -0.638 -18.646 1.00 90.25 82 ASN A N 1
ATOM 675 C CA . ASN A 1 82 ? 32.600 -1.266 -19.833 1.00 90.25 82 ASN A CA 1
ATOM 676 C C . ASN A 1 82 ? 31.808 -1.003 -21.129 1.00 90.25 82 ASN A C 1
ATOM 678 O O . ASN A 1 82 ? 31.997 -1.722 -22.115 1.00 90.25 82 ASN A O 1
ATOM 682 N N . GLU A 1 83 ? 30.878 -0.041 -21.119 1.00 84.25 83 GLU A N 1
ATOM 683 C CA . GLU A 1 83 ? 30.027 0.332 -22.261 1.00 84.25 83 GLU A CA 1
ATOM 684 C C . GLU A 1 83 ? 29.200 -0.842 -22.829 1.00 84.25 83 GLU A C 1
ATOM 686 O O . GLU A 1 83 ? 28.688 -0.813 -23.950 1.00 84.25 83 GLU A O 1
ATOM 691 N N . LYS A 1 84 ? 29.008 -1.906 -22.042 1.00 85.81 84 LYS A N 1
ATOM 692 C CA . LYS A 1 84 ? 28.171 -3.061 -22.385 1.00 85.81 84 LYS A CA 1
ATOM 693 C C . LYS A 1 84 ? 26.732 -2.808 -21.946 1.00 85.81 84 LYS A C 1
ATOM 695 O O . LYS A 1 84 ? 26.174 -3.546 -21.136 1.00 85.81 84 LYS A O 1
ATOM 700 N N . VAL A 1 85 ? 26.117 -1.780 -22.533 1.00 79.50 85 VAL A N 1
ATOM 701 C CA . VAL A 1 85 ? 24.757 -1.311 -22.203 1.00 79.50 85 VAL A CA 1
ATOM 702 C C . VAL A 1 85 ? 23.720 -2.439 -22.273 1.00 79.50 85 VAL A C 1
ATOM 704 O O . VAL A 1 85 ? 22.865 -2.538 -21.401 1.00 79.50 85 VAL A O 1
ATOM 707 N N . TYR A 1 86 ? 23.839 -3.354 -23.239 1.00 83.44 86 TYR A N 1
ATOM 708 C CA . TYR A 1 86 ? 22.934 -4.504 -23.379 1.00 83.44 86 TYR A CA 1
ATOM 709 C C . TYR A 1 86 ? 23.043 -5.515 -22.234 1.00 83.44 86 TYR A C 1
ATOM 711 O O . TYR A 1 86 ? 22.039 -6.080 -21.812 1.00 83.44 86 TYR A O 1
ATOM 719 N N . VAL A 1 87 ? 24.255 -5.733 -21.714 1.00 85.19 87 VAL A N 1
ATOM 720 C CA . VAL A 1 87 ? 24.479 -6.621 -20.565 1.00 85.19 87 VAL A CA 1
ATOM 721 C C . VAL A 1 87 ? 23.912 -5.971 -19.304 1.00 85.19 87 VAL A C 1
ATOM 723 O O . VAL A 1 87 ? 23.210 -6.631 -18.544 1.00 85.19 87 VAL A O 1
ATOM 726 N N . GLY A 1 88 ? 24.134 -4.663 -19.127 1.00 84.69 88 GLY A N 1
ATOM 727 C CA . GLY A 1 88 ? 23.535 -3.890 -18.035 1.00 84.69 88 GLY A CA 1
ATOM 728 C C . GLY A 1 88 ? 22.004 -3.897 -18.083 1.00 84.69 88 GLY A C 1
ATOM 729 O O . GLY A 1 88 ? 21.358 -4.181 -17.078 1.00 84.69 88 GLY A O 1
ATOM 730 N N . GLY A 1 89 ? 21.416 -3.680 -19.263 1.00 83.56 89 GLY A N 1
ATOM 731 C CA . GLY A 1 89 ? 19.969 -3.754 -19.476 1.00 83.56 89 GLY A CA 1
ATOM 732 C C . GLY A 1 89 ? 19.394 -5.152 -19.230 1.00 83.56 89 GLY A C 1
ATOM 733 O O . GLY A 1 89 ? 18.327 -5.276 -18.637 1.00 83.56 89 GLY A O 1
ATOM 734 N N . GLY A 1 90 ? 20.110 -6.210 -19.624 1.00 87.06 90 GLY A N 1
ATOM 735 C CA . GLY A 1 90 ? 19.690 -7.593 -19.381 1.00 87.06 90 GLY A CA 1
ATOM 736 C C . GLY A 1 90 ? 19.678 -7.934 -17.891 1.00 87.06 90 GLY A C 1
ATOM 737 O O . GLY A 1 90 ? 18.714 -8.514 -17.396 1.00 87.06 90 GLY A O 1
ATOM 738 N N . LEU A 1 91 ? 20.707 -7.505 -17.155 1.00 89.12 91 LEU A N 1
ATOM 739 C CA . LEU A 1 91 ? 20.757 -7.633 -15.697 1.00 89.12 91 LEU A CA 1
ATOM 740 C C . LEU A 1 91 ? 19.637 -6.832 -15.015 1.00 89.12 91 LEU A C 1
ATOM 742 O O . LEU A 1 91 ? 19.013 -7.340 -14.084 1.00 89.12 91 LEU A O 1
ATOM 746 N N . ALA A 1 92 ? 19.330 -5.627 -15.507 1.00 86.75 92 ALA A N 1
ATOM 747 C CA . ALA A 1 92 ? 18.206 -4.834 -15.018 1.00 86.75 92 ALA A CA 1
ATOM 748 C C . ALA A 1 92 ? 16.864 -5.545 -15.252 1.00 86.75 92 ALA A C 1
ATOM 750 O O . ALA A 1 92 ? 16.059 -5.634 -14.328 1.00 86.75 92 ALA A O 1
ATOM 751 N N . ALA A 1 93 ? 16.635 -6.106 -16.444 1.00 89.31 93 ALA A N 1
ATOM 752 C CA . ALA A 1 93 ? 15.417 -6.857 -16.757 1.00 89.31 93 ALA A CA 1
ATOM 753 C C . ALA A 1 93 ? 15.234 -8.064 -15.821 1.00 89.31 93 ALA A C 1
ATOM 755 O O . ALA A 1 93 ? 14.150 -8.262 -15.280 1.00 89.31 93 ALA A O 1
ATOM 756 N N . VAL A 1 94 ? 16.299 -8.831 -15.563 1.00 89.56 94 VAL A N 1
ATOM 757 C CA . VAL A 1 94 ? 16.256 -9.965 -14.621 1.00 89.56 94 VAL A CA 1
ATOM 758 C C . VAL A 1 94 ? 15.953 -9.498 -13.197 1.00 89.56 94 VAL A C 1
ATOM 760 O O . VAL A 1 94 ? 15.123 -10.103 -12.519 1.00 89.56 94 VAL A O 1
ATOM 763 N N . LEU A 1 95 ? 16.590 -8.415 -12.743 1.00 89.69 95 LEU A N 1
ATOM 764 C CA . LEU A 1 95 ? 16.376 -7.869 -11.405 1.00 89.69 95 LEU A CA 1
ATOM 765 C C . LEU A 1 95 ? 14.935 -7.379 -11.220 1.00 89.69 95 LEU A C 1
ATOM 767 O O . LEU A 1 95 ? 14.270 -7.767 -10.260 1.00 89.69 95 LEU A O 1
ATOM 771 N N . PHE A 1 96 ? 14.446 -6.549 -12.144 1.00 88.81 96 PHE A N 1
ATOM 772 C CA . PHE A 1 96 ? 13.091 -6.011 -12.083 1.00 88.81 96 PHE A CA 1
ATOM 773 C C . PHE A 1 96 ? 12.041 -7.110 -12.238 1.00 88.81 96 PHE A C 1
ATOM 775 O O . PHE A 1 96 ? 11.088 -7.107 -11.468 1.00 88.81 96 PHE A O 1
ATOM 782 N N . GLY A 1 97 ? 12.237 -8.088 -13.127 1.00 90.00 97 GLY A N 1
ATOM 783 C CA . GLY A 1 97 ? 11.323 -9.228 -13.250 1.00 90.00 97 GLY A CA 1
ATOM 784 C C . GLY A 1 97 ? 11.264 -10.059 -11.964 1.00 90.00 97 GLY A C 1
ATOM 785 O O . GLY A 1 97 ? 10.204 -10.376 -11.436 1.00 90.00 97 GLY A O 1
ATOM 786 N N . MET A 1 98 ? 12.411 -10.323 -11.337 1.00 88.50 98 MET A N 1
ATOM 787 C CA . MET A 1 98 ? 12.424 -11.030 -10.054 1.00 88.50 98 MET A CA 1
ATOM 788 C C . MET A 1 98 ? 11.662 -10.265 -8.959 1.00 88.50 98 MET A C 1
ATOM 790 O O . MET A 1 98 ? 10.880 -10.862 -8.218 1.00 88.50 98 MET A O 1
ATOM 794 N N . VAL A 1 99 ? 11.852 -8.945 -8.866 1.00 85.88 99 VAL A N 1
ATOM 795 C CA . VAL A 1 99 ? 11.128 -8.093 -7.908 1.00 85.88 99 VAL A CA 1
ATOM 796 C C . VAL A 1 99 ? 9.630 -8.043 -8.230 1.00 85.88 99 VAL A C 1
ATOM 798 O O . VAL A 1 99 ? 8.816 -8.213 -7.321 1.00 85.88 99 VAL A O 1
ATOM 801 N N . GLY A 1 100 ? 9.257 -7.859 -9.498 1.00 85.62 100 GLY A N 1
ATOM 802 C CA . GLY A 1 100 ? 7.869 -7.829 -9.965 1.00 85.62 100 GLY A CA 1
ATOM 803 C C . GLY A 1 100 ? 7.127 -9.118 -9.622 1.00 85.62 100 GLY A C 1
ATOM 804 O O . GLY A 1 100 ? 6.071 -9.080 -8.985 1.00 85.62 100 GLY A O 1
ATOM 805 N N . LEU A 1 101 ? 7.731 -10.266 -9.923 1.00 88.25 101 LEU A N 1
ATOM 806 C CA . LEU A 1 101 ? 7.187 -11.581 -9.599 1.00 88.25 101 LEU A CA 1
ATOM 807 C C . LEU A 1 101 ? 7.038 -11.800 -8.086 1.00 88.25 101 LEU A C 1
ATOM 809 O O . LEU A 1 101 ? 6.001 -12.287 -7.631 1.00 88.25 101 LEU A O 1
ATOM 813 N N . LEU A 1 102 ? 8.016 -11.381 -7.277 1.00 84.25 102 LEU A N 1
ATOM 814 C CA . LEU A 1 102 ? 7.907 -11.438 -5.814 1.00 84.25 102 LEU A CA 1
ATOM 815 C C . LEU A 1 102 ? 6.764 -10.564 -5.275 1.00 84.25 102 LEU A C 1
ATOM 817 O O . LEU A 1 102 ? 6.060 -10.991 -4.356 1.00 84.25 102 LEU A O 1
ATOM 821 N N . MET A 1 103 ? 6.540 -9.381 -5.858 1.00 83.62 103 MET A N 1
ATOM 822 C CA . MET A 1 103 ? 5.402 -8.509 -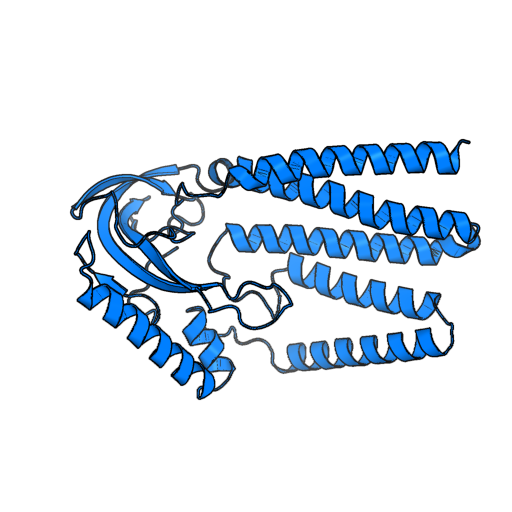5.536 1.00 83.62 103 MET A CA 1
ATOM 823 C C . MET A 1 103 ? 4.059 -9.154 -5.883 1.00 83.62 103 MET A C 1
ATOM 825 O O . MET A 1 103 ? 3.151 -9.145 -5.053 1.00 83.62 103 MET A O 1
ATOM 829 N N . ILE A 1 104 ? 3.943 -9.779 -7.057 1.00 84.75 104 ILE A N 1
ATOM 830 C CA . ILE A 1 104 ? 2.729 -10.499 -7.478 1.00 84.75 104 ILE A CA 1
ATOM 831 C C . ILE A 1 104 ? 2.449 -11.686 -6.548 1.00 84.75 104 ILE A C 1
ATOM 833 O O . ILE A 1 104 ? 1.308 -11.911 -6.146 1.00 84.75 104 ILE A O 1
ATOM 837 N N . CYS A 1 105 ? 3.486 -12.425 -6.150 1.00 82.25 105 CYS A N 1
ATOM 838 C CA . CYS A 1 105 ? 3.364 -13.534 -5.206 1.00 82.25 105 CYS A CA 1
ATOM 839 C C . CYS A 1 105 ? 3.137 -13.091 -3.747 1.00 82.25 105 CYS A C 1
ATOM 841 O O . CYS A 1 105 ? 3.028 -13.950 -2.873 1.00 82.25 105 CYS A O 1
ATOM 843 N N . GLY A 1 106 ? 3.094 -11.784 -3.457 1.00 67.69 106 GLY A N 1
ATOM 844 C CA . GLY A 1 106 ? 2.923 -11.249 -2.103 1.00 67.69 106 GLY A CA 1
ATOM 845 C C . GLY A 1 106 ? 4.127 -11.470 -1.179 1.00 67.69 106 GLY A C 1
ATOM 846 O O . GLY A 1 106 ? 4.008 -11.317 0.034 1.00 67.69 106 GLY A O 1
ATOM 847 N N . LYS A 1 107 ? 5.293 -11.829 -1.732 1.00 68.00 107 LYS A N 1
ATOM 848 C CA . LYS A 1 107 ? 6.534 -12.129 -1.002 1.00 68.00 107 LYS A CA 1
ATOM 849 C C . LYS A 1 107 ? 7.509 -10.956 -1.073 1.00 68.00 107 LYS A C 1
ATOM 851 O O . LYS A 1 107 ? 8.637 -11.098 -1.537 1.00 68.00 107 LYS A O 1
ATOM 856 N N . THR A 1 108 ? 7.075 -9.782 -0.626 1.00 60.31 108 THR A N 1
ATOM 857 C CA . THR A 1 108 ? 7.923 -8.582 -0.625 1.00 60.31 108 THR A CA 1
ATOM 858 C C . THR A 1 108 ? 8.554 -8.346 0.733 1.00 60.31 108 THR A C 1
ATOM 860 O O . THR A 1 108 ? 7.935 -8.556 1.777 1.00 60.31 108 THR A O 1
ATOM 863 N N . MET A 1 109 ? 9.796 -7.864 0.712 1.00 49.25 109 MET A N 1
ATOM 864 C CA . MET A 1 109 ? 10.532 -7.485 1.919 1.00 49.25 109 MET A CA 1
ATOM 865 C C . MET A 1 109 ? 10.048 -6.153 2.529 1.00 49.25 109 MET A C 1
ATOM 867 O O . MET A 1 109 ? 10.446 -5.844 3.643 1.00 49.25 109 MET A O 1
ATOM 871 N N . MET A 1 110 ? 9.212 -5.363 1.833 1.00 45.03 110 MET A N 1
ATOM 872 C CA . MET A 1 110 ? 9.010 -3.937 2.159 1.00 45.03 110 MET A CA 1
ATOM 873 C C . MET A 1 110 ? 7.592 -3.472 2.519 1.00 45.03 110 MET A C 1
ATOM 875 O O . MET A 1 110 ? 7.446 -2.313 2.888 1.00 45.03 110 MET A O 1
ATOM 879 N N . SER A 1 111 ? 6.550 -4.307 2.480 1.00 44.03 111 SER A N 1
ATOM 880 C CA . SER A 1 111 ? 5.224 -3.849 2.934 1.00 44.03 111 SER A CA 1
ATOM 881 C C . SER A 1 111 ? 4.905 -4.394 4.314 1.00 44.03 111 SER A C 1
ATOM 883 O O . SER A 1 111 ? 4.590 -5.570 4.484 1.00 44.03 111 SER A O 1
ATOM 885 N N . ALA A 1 112 ? 5.035 -3.477 5.261 1.00 44.91 112 ALA A N 1
ATOM 886 C CA . ALA A 1 112 ? 4.668 -3.519 6.664 1.00 44.91 112 ALA A CA 1
ATOM 887 C C . ALA A 1 112 ? 3.147 -3.652 6.890 1.00 44.91 112 ALA A C 1
ATOM 889 O O . ALA A 1 112 ? 2.713 -4.355 7.794 1.00 44.91 112 ALA A O 1
ATOM 890 N N . ASP A 1 113 ? 2.333 -3.050 6.022 1.00 49.06 113 ASP A N 1
ATOM 891 C CA . ASP A 1 113 ? 0.880 -2.959 6.201 1.00 49.06 113 ASP A CA 1
ATOM 892 C C . ASP A 1 113 ? 0.137 -4.075 5.439 1.00 49.06 113 ASP A C 1
ATOM 894 O O . ASP A 1 113 ? -0.576 -3.858 4.458 1.00 49.06 113 ASP A O 1
ATOM 898 N N . ARG A 1 114 ? 0.415 -5.335 5.806 1.00 52.44 114 ARG A N 1
ATOM 899 C CA . ARG A 1 114 ? -0.055 -6.529 5.065 1.00 52.44 114 ARG A CA 1
ATOM 900 C C . ARG A 1 114 ? -1.526 -6.882 5.293 1.00 52.44 114 ARG A C 1
ATOM 902 O O . ARG A 1 114 ? -2.020 -7.811 4.646 1.00 52.44 114 ARG A O 1
ATOM 909 N N . ASN A 1 115 ? -2.213 -6.189 6.196 1.00 55.53 115 ASN A N 1
ATOM 910 C CA . ASN A 1 115 ? -3.494 -6.662 6.717 1.00 55.53 115 ASN A CA 1
ATOM 911 C C . ASN A 1 115 ? -4.709 -6.137 5.950 1.00 55.53 115 ASN A C 1
ATOM 913 O O . ASN A 1 115 ? -5.797 -6.689 6.104 1.00 55.53 115 ASN A O 1
ATOM 917 N N . THR A 1 116 ? -4.543 -5.149 5.067 1.00 65.50 116 THR A N 1
ATOM 918 C CA . THR A 1 116 ? -5.662 -4.653 4.259 1.00 65.50 116 THR A CA 1
ATOM 919 C C . THR A 1 116 ? -5.684 -5.300 2.877 1.00 65.50 116 THR A C 1
ATOM 921 O O . THR A 1 116 ? -4.666 -5.463 2.193 1.00 65.50 116 THR A O 1
ATOM 924 N N . VAL A 1 117 ? -6.888 -5.653 2.421 1.00 69.50 117 VAL A N 1
ATOM 925 C CA . VAL A 1 117 ? -7.110 -6.138 1.049 1.00 69.50 117 VAL A CA 1
ATOM 926 C C . VAL A 1 117 ? -6.639 -5.090 0.029 1.00 69.50 117 VAL A C 1
ATOM 928 O O . VAL A 1 117 ? -6.094 -5.451 -1.016 1.00 69.50 117 VAL A O 1
ATOM 931 N N . LYS A 1 118 ? -6.760 -3.799 0.371 1.00 72.06 118 LYS A N 1
ATOM 932 C CA . LYS A 1 118 ? -6.325 -2.653 -0.437 1.00 72.06 118 LYS A CA 1
ATOM 933 C C . LYS A 1 118 ? -4.846 -2.732 -0.789 1.00 72.06 118 LYS A C 1
ATOM 935 O O . LYS A 1 118 ? -4.496 -2.708 -1.969 1.00 72.06 118 LYS A O 1
ATOM 940 N N . GLU A 1 119 ? -3.986 -2.851 0.219 1.00 73.06 119 GLU A N 1
ATOM 941 C CA . GLU A 1 119 ? -2.537 -2.824 0.021 1.00 73.06 119 GLU A CA 1
ATOM 942 C C . GLU A 1 119 ? -2.032 -4.090 -0.673 1.00 73.06 119 GLU A C 1
ATOM 944 O O . GLU A 1 119 ? -1.163 -4.013 -1.545 1.00 73.06 119 GLU A O 1
ATOM 949 N N . ARG A 1 120 ? -2.648 -5.252 -0.404 1.00 74.38 120 ARG A N 1
ATOM 950 C CA . ARG A 1 120 ? -2.337 -6.482 -1.148 1.00 74.38 120 ARG A CA 1
ATOM 951 C C . ARG A 1 120 ? -2.614 -6.320 -2.641 1.00 74.38 120 ARG A C 1
ATOM 953 O O . ARG A 1 120 ? -1.776 -6.690 -3.461 1.00 74.38 120 ARG A O 1
ATOM 960 N N . VAL A 1 121 ? -3.770 -5.775 -3.012 1.00 77.31 121 VAL A N 1
ATOM 961 C CA . VAL A 1 121 ? -4.109 -5.613 -4.430 1.00 77.31 121 VAL A CA 1
ATOM 962 C C . VAL A 1 121 ? -3.239 -4.540 -5.081 1.00 77.31 121 VAL A C 1
ATOM 964 O O . VAL A 1 121 ? -2.705 -4.782 -6.162 1.00 77.31 121 VAL A O 1
ATOM 967 N N . LYS A 1 122 ? -2.985 -3.410 -4.409 1.00 78.31 122 LYS A N 1
ATOM 968 C CA . LYS A 1 122 ? -2.027 -2.400 -4.891 1.00 78.31 122 LYS A CA 1
ATOM 969 C C . LYS A 1 122 ? -0.643 -2.991 -5.141 1.00 78.31 122 LYS A C 1
ATOM 971 O O . LYS A 1 122 ? -0.026 -2.671 -6.153 1.00 78.31 122 LYS A O 1
ATOM 976 N N . MET A 1 123 ? -0.161 -3.868 -4.260 1.00 79.25 123 MET A N 1
ATOM 977 C CA . MET A 1 123 ? 1.118 -4.556 -4.432 1.00 79.25 123 MET A CA 1
ATOM 978 C C . MET A 1 123 ? 1.129 -5.450 -5.673 1.00 79.25 123 MET A C 1
ATOM 980 O O . MET A 1 123 ? 2.089 -5.395 -6.437 1.00 79.25 123 MET A O 1
ATOM 984 N N . VAL A 1 124 ? 0.068 -6.229 -5.903 1.00 83.12 1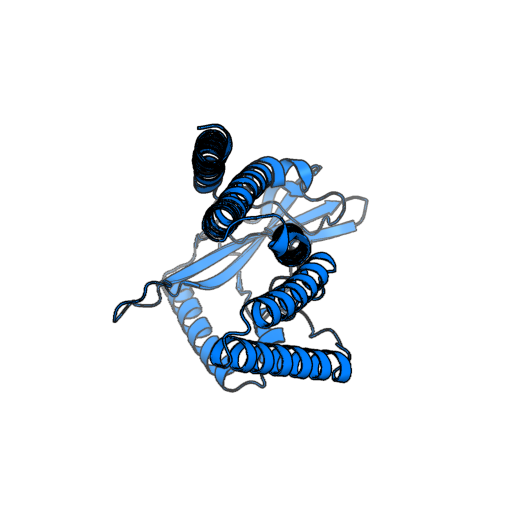24 VAL A N 1
ATOM 985 C CA . VAL A 1 124 ? -0.052 -7.083 -7.096 1.00 83.12 124 VAL A CA 1
ATOM 986 C C . VAL A 1 124 ? -0.082 -6.240 -8.367 1.00 83.12 124 VAL A C 1
ATOM 988 O O . VAL A 1 124 ? 0.631 -6.556 -9.318 1.00 83.12 124 VAL A O 1
ATOM 991 N N . ILE A 1 125 ? -0.846 -5.142 -8.375 1.00 82.75 125 ILE A N 1
ATOM 992 C CA . ILE A 1 125 ? -0.891 -4.227 -9.520 1.00 82.75 125 ILE A CA 1
ATOM 993 C C . ILE A 1 125 ? 0.522 -3.658 -9.751 1.00 82.75 125 ILE A C 1
ATOM 995 O O . ILE A 1 125 ? 1.043 -3.792 -10.860 1.00 82.75 125 ILE A O 1
ATOM 999 N N . ARG A 1 126 ? 1.202 -3.127 -8.717 1.00 83.31 126 ARG A N 1
ATOM 1000 C CA . ARG A 1 126 ? 2.590 -2.609 -8.817 1.00 83.31 126 ARG A CA 1
ATOM 1001 C C . ARG A 1 126 ? 3.553 -3.664 -9.362 1.00 83.31 126 ARG A C 1
ATOM 1003 O O . ARG A 1 126 ? 4.319 -3.377 -10.277 1.00 83.31 126 ARG A O 1
ATOM 1010 N N . GLY A 1 127 ? 3.479 -4.885 -8.836 1.00 85.69 127 GLY A N 1
ATOM 1011 C CA . GLY A 1 127 ? 4.297 -6.010 -9.276 1.00 85.69 127 GLY A CA 1
ATOM 1012 C C . GLY A 1 127 ? 4.077 -6.361 -10.744 1.00 85.69 127 GLY A C 1
ATOM 1013 O O . GLY A 1 127 ? 5.043 -6.511 -11.483 1.00 85.69 127 GLY A O 1
ATOM 1014 N N . SER A 1 128 ? 2.817 -6.404 -11.191 1.00 86.25 128 SER A N 1
ATOM 1015 C CA . SER A 1 128 ? 2.469 -6.680 -12.593 1.00 86.25 128 SER A CA 1
ATOM 1016 C C . SER A 1 128 ? 3.017 -5.634 -13.565 1.00 86.25 128 SER A C 1
ATOM 1018 O O . SER A 1 128 ? 3.449 -5.984 -14.664 1.00 86.25 128 SER A O 1
ATOM 1020 N N . LEU A 1 129 ? 3.072 -4.363 -13.154 1.00 85.81 129 LEU A N 1
ATOM 1021 C CA . LEU A 1 129 ? 3.661 -3.298 -13.960 1.00 85.81 129 LEU A CA 1
ATOM 1022 C C . LEU A 1 129 ? 5.174 -3.480 -14.101 1.00 85.81 129 LEU A C 1
ATOM 1024 O O . LEU A 1 129 ? 5.694 -3.411 -15.213 1.00 85.81 129 LEU A O 1
ATOM 1028 N N . ILE A 1 130 ? 5.866 -3.715 -12.982 1.00 87.75 130 ILE A N 1
ATOM 1029 C CA . ILE A 1 130 ? 7.318 -3.926 -12.972 1.00 87.75 130 ILE A CA 1
ATOM 1030 C C . ILE A 1 130 ? 7.670 -5.140 -13.837 1.00 87.75 130 ILE A C 1
ATOM 1032 O O . ILE A 1 130 ? 8.584 -5.055 -14.654 1.00 87.75 130 ILE A O 1
ATOM 1036 N N . GLU A 1 131 ? 6.903 -6.225 -13.721 1.00 89.69 131 GLU A N 1
ATOM 1037 C CA . GLU A 1 131 ? 7.072 -7.426 -14.541 1.00 89.69 131 GLU A CA 1
ATOM 1038 C C . GLU A 1 131 ? 6.887 -7.124 -16.032 1.00 89.69 131 GLU A C 1
ATOM 1040 O O . GLU A 1 131 ? 7.723 -7.480 -16.859 1.00 89.69 131 GLU A O 1
ATOM 1045 N N . THR A 1 132 ? 5.824 -6.398 -16.387 1.00 88.69 132 THR A N 1
ATOM 1046 C CA . THR A 1 132 ? 5.557 -6.017 -17.781 1.00 88.69 132 THR A CA 1
ATOM 1047 C C . THR A 1 132 ? 6.676 -5.132 -18.340 1.00 88.69 132 THR A C 1
ATOM 1049 O O . THR A 1 132 ? 7.103 -5.322 -19.479 1.00 88.69 132 THR A O 1
ATOM 1052 N N . GLY A 1 133 ? 7.199 -4.200 -17.537 1.00 87.44 133 GLY A N 1
A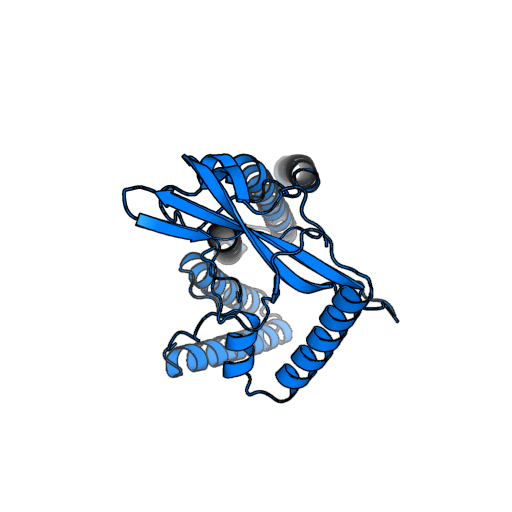TOM 1053 C CA . GLY A 1 133 ? 8.346 -3.368 -17.901 1.00 87.44 133 GLY A CA 1
ATOM 1054 C C . GLY A 1 133 ? 9.635 -4.173 -18.078 1.00 87.44 133 GLY A C 1
ATOM 1055 O O . GLY A 1 133 ? 10.367 -3.949 -19.040 1.00 87.44 133 GLY A O 1
ATOM 1056 N N . ALA A 1 134 ? 9.886 -5.150 -17.205 1.00 90.00 134 ALA A N 1
ATOM 1057 C CA . ALA A 1 134 ? 11.030 -6.052 -17.296 1.00 90.00 134 ALA A CA 1
ATOM 1058 C C . ALA A 1 134 ? 10.980 -6.924 -18.560 1.00 90.00 134 ALA A C 1
ATOM 1060 O O . ALA A 1 134 ? 11.970 -7.011 -19.289 1.00 90.00 134 ALA A O 1
ATOM 1061 N N . VAL A 1 135 ? 9.815 -7.507 -18.866 1.00 89.50 135 VAL A N 1
ATOM 1062 C CA . VAL A 1 135 ? 9.586 -8.265 -20.105 1.00 89.50 135 VAL A CA 1
ATOM 1063 C C . VAL A 1 135 ? 9.754 -7.362 -21.326 1.00 89.50 135 VAL A C 1
ATOM 1065 O O . VAL A 1 135 ? 10.439 -7.742 -22.274 1.00 89.50 135 VAL A O 1
ATOM 1068 N N . GLY A 1 136 ? 9.197 -6.147 -21.296 1.00 86.56 136 GLY A N 1
ATOM 1069 C CA . GLY A 1 136 ? 9.354 -5.160 -22.365 1.00 86.56 136 GLY A CA 1
ATOM 1070 C C . GLY A 1 136 ? 10.819 -4.803 -22.629 1.00 86.56 136 GLY A C 1
ATOM 1071 O O . GLY A 1 136 ? 11.264 -4.833 -23.776 1.00 86.56 136 GLY A O 1
ATOM 1072 N N . LEU A 1 137 ? 11.597 -4.550 -21.573 1.00 85.81 137 LEU A N 1
ATOM 1073 C CA . LEU A 1 137 ? 13.035 -4.292 -21.672 1.00 85.81 137 LEU A CA 1
ATOM 1074 C C . LEU A 1 137 ? 13.794 -5.506 -22.232 1.00 85.81 137 LEU A C 1
ATOM 1076 O O . LEU A 1 137 ? 14.648 -5.351 -23.103 1.00 85.81 137 LEU A O 1
ATOM 1080 N N . GLY A 1 138 ? 13.455 -6.717 -21.781 1.00 86.06 138 GLY A N 1
ATOM 1081 C CA . GLY A 1 138 ? 14.030 -7.959 -22.299 1.00 86.06 138 GLY A CA 1
ATOM 1082 C C . GLY A 1 138 ? 13.769 -8.152 -23.796 1.00 86.06 138 GLY A C 1
ATOM 1083 O O . GLY A 1 138 ? 14.689 -8.479 -24.544 1.00 86.06 138 GLY A O 1
ATOM 1084 N N . LEU A 1 139 ? 12.543 -7.881 -24.255 1.00 86.12 139 LEU A N 1
ATOM 1085 C CA . LEU A 1 139 ? 12.184 -7.941 -25.675 1.00 86.12 139 LEU A CA 1
ATOM 1086 C C . LEU A 1 139 ? 12.941 -6.897 -26.506 1.00 86.12 139 LEU A C 1
ATOM 1088 O O . LEU A 1 139 ? 13.430 -7.231 -27.583 1.00 86.12 139 LEU A O 1
ATOM 1092 N N . LEU A 1 140 ? 13.100 -5.666 -26.006 1.00 83.62 140 LEU A N 1
ATOM 1093 C CA . LEU A 1 140 ? 13.891 -4.632 -26.688 1.00 83.62 140 LEU A CA 1
ATOM 1094 C C . LEU A 1 140 ? 15.357 -5.053 -26.862 1.00 83.62 140 LEU A C 1
ATOM 1096 O O . LEU A 1 140 ? 15.944 -4.821 -27.915 1.00 83.62 140 LEU A O 1
ATOM 1100 N N . ILE A 1 141 ? 15.939 -5.726 -25.866 1.00 85.06 141 ILE A N 1
ATOM 1101 C CA . ILE A 1 141 ? 17.309 -6.249 -25.959 1.00 85.06 141 ILE A CA 1
ATOM 1102 C C . ILE A 1 141 ? 17.397 -7.389 -26.979 1.00 85.06 141 ILE A C 1
ATOM 1104 O O . ILE A 1 141 ? 18.350 -7.432 -27.756 1.00 85.06 141 ILE A O 1
ATOM 1108 N N . LEU A 1 142 ? 16.414 -8.296 -27.002 1.00 85.25 142 LEU A N 1
ATOM 1109 C CA . LEU A 1 142 ? 16.376 -9.418 -27.948 1.00 85.25 142 LEU A CA 1
ATOM 1110 C C . LEU A 1 142 ? 16.210 -8.960 -29.401 1.00 85.25 142 LEU A C 1
ATOM 1112 O O . LEU A 1 142 ? 16.798 -9.555 -30.298 1.00 85.25 142 LEU A O 1
ATOM 1116 N N . PHE A 1 143 ? 15.440 -7.897 -29.633 1.00 84.50 143 PHE A N 1
ATOM 1117 C CA . PHE A 1 143 ? 15.188 -7.352 -30.968 1.00 84.50 143 PHE A CA 1
ATOM 1118 C C . PHE A 1 143 ? 16.063 -6.147 -31.317 1.00 84.50 143 PHE A C 1
ATOM 1120 O O . PHE A 1 143 ? 15.783 -5.462 -32.300 1.00 84.50 143 PHE A O 1
ATOM 1127 N N . LYS A 1 144 ? 17.139 -5.895 -30.562 1.00 81.06 144 LYS A N 1
ATOM 1128 C CA . LYS A 1 144 ? 18.004 -4.723 -30.753 1.00 81.06 144 LYS A CA 1
ATOM 1129 C C . LYS A 1 144 ? 18.532 -4.575 -32.182 1.00 81.06 144 LYS A C 1
ATOM 1131 O O . LYS A 1 144 ? 18.677 -3.461 -32.660 1.00 81.06 144 LYS A O 1
ATOM 1136 N N . ASP A 1 145 ? 18.802 -5.693 -32.856 1.00 83.38 145 ASP A N 1
ATOM 1137 C CA . ASP A 1 145 ? 19.406 -5.702 -34.193 1.00 83.38 145 ASP A CA 1
ATOM 1138 C C . ASP A 1 145 ? 18.392 -5.356 -35.297 1.00 83.38 145 ASP A C 1
ATOM 1140 O O . ASP A 1 145 ? 18.777 -5.102 -36.434 1.00 83.38 145 ASP A O 1
ATOM 1144 N N . ASN A 1 146 ? 17.098 -5.307 -34.961 1.00 82.12 146 ASN A N 1
ATOM 1145 C CA . ASN A 1 146 ? 16.024 -4.958 -35.890 1.00 82.12 146 ASN A CA 1
ATOM 1146 C C . ASN A 1 146 ? 15.716 -3.453 -35.918 1.00 82.12 146 ASN A C 1
ATOM 1148 O O . ASN A 1 146 ? 14.903 -3.020 -36.736 1.00 82.12 146 ASN A O 1
ATOM 1152 N N . PHE A 1 147 ? 16.312 -2.661 -35.022 1.00 76.75 147 PHE A N 1
ATOM 1153 C CA . PHE A 1 147 ? 15.998 -1.245 -34.864 1.00 76.75 147 PHE A CA 1
ATOM 1154 C C . PHE A 1 147 ? 17.260 -0.384 -34.889 1.00 76.75 147 PHE A C 1
ATOM 1156 O O . PHE A 1 147 ? 18.247 -0.680 -34.222 1.00 76.75 147 PHE A O 1
ATOM 1163 N N . ASP A 1 148 ? 17.187 0.734 -35.608 1.00 81.69 148 ASP A N 1
ATOM 1164 C CA . ASP A 1 148 ? 18.200 1.785 -35.529 1.00 81.69 148 ASP A CA 1
ATOM 1165 C C . ASP A 1 148 ? 18.221 2.400 -34.118 1.00 81.69 148 ASP A C 1
ATOM 1167 O O . ASP A 1 148 ? 17.184 2.471 -33.446 1.00 81.69 148 ASP A O 1
ATOM 1171 N N . SER A 1 149 ? 19.385 2.891 -33.682 1.00 75.81 149 SER A N 1
ATOM 1172 C CA . SER A 1 149 ? 19.591 3.459 -32.338 1.00 75.81 149 SER A CA 1
ATOM 1173 C C . SER A 1 149 ? 18.551 4.522 -31.958 1.00 75.81 149 SER A C 1
ATOM 1175 O O . SER A 1 149 ? 18.056 4.529 -30.831 1.00 75.81 149 SER A O 1
ATOM 1177 N N . ASP A 1 150 ? 18.158 5.369 -32.911 1.00 75.31 150 ASP A N 1
ATOM 1178 C CA . ASP A 1 150 ? 17.193 6.452 -32.690 1.00 75.31 150 ASP A CA 1
ATOM 1179 C C . ASP A 1 150 ? 15.773 5.907 -32.471 1.00 75.31 150 ASP A C 1
ATOM 1181 O O . ASP A 1 150 ? 15.052 6.346 -31.573 1.00 75.31 150 ASP A O 1
ATOM 1185 N N . LYS A 1 151 ? 15.389 4.876 -33.235 1.00 77.25 151 LYS A N 1
ATOM 1186 C CA . LYS A 1 151 ? 14.094 4.192 -33.095 1.00 77.25 151 LYS A CA 1
ATOM 1187 C C . LYS A 1 151 ? 14.011 3.433 -31.775 1.00 77.25 151 LYS A C 1
ATOM 1189 O O . LYS A 1 151 ? 12.956 3.419 -31.147 1.00 77.25 151 LYS A O 1
ATOM 1194 N N . MET A 1 152 ? 15.119 2.844 -31.327 1.00 75.94 152 MET A N 1
ATOM 1195 C CA . MET A 1 152 ? 15.215 2.194 -30.018 1.00 75.94 152 MET A CA 1
ATOM 1196 C C . MET A 1 152 ? 15.035 3.177 -28.861 1.00 75.94 152 MET A C 1
ATOM 1198 O O . MET A 1 152 ? 14.309 2.871 -27.916 1.00 75.94 152 MET A O 1
ATOM 1202 N N . LEU A 1 153 ? 15.639 4.366 -28.940 1.00 76.06 153 LEU A N 1
ATOM 1203 C CA . LEU A 1 153 ? 15.478 5.392 -27.909 1.00 76.06 153 LEU A CA 1
ATOM 1204 C C . LEU A 1 153 ? 14.029 5.893 -27.841 1.00 76.06 153 LEU A C 1
ATOM 1206 O O . LEU A 1 153 ? 13.459 5.967 -26.753 1.00 76.06 153 LEU A O 1
ATOM 1210 N N . ILE A 1 154 ? 13.403 6.134 -28.998 1.00 78.62 154 ILE A N 1
ATOM 1211 C CA . ILE A 1 154 ? 11.980 6.494 -29.084 1.00 78.62 154 ILE A CA 1
ATOM 1212 C C . ILE A 1 154 ? 11.107 5.381 -28.490 1.00 78.62 154 ILE A C 1
ATOM 1214 O O . ILE A 1 154 ? 10.263 5.663 -27.641 1.00 78.62 154 ILE A O 1
ATOM 1218 N N . LEU A 1 155 ? 11.327 4.117 -28.865 1.00 79.88 155 LEU A N 1
ATOM 1219 C CA . LEU A 1 155 ? 10.577 2.973 -28.332 1.00 79.88 155 LEU A CA 1
ATOM 1220 C C . LEU A 1 155 ? 10.719 2.832 -26.814 1.00 79.88 155 LEU A C 1
ATOM 1222 O O . LEU A 1 155 ? 9.733 2.546 -26.140 1.00 79.88 155 LEU A O 1
ATOM 1226 N N . LEU A 1 156 ? 11.914 3.055 -26.264 1.00 80.00 156 LEU A N 1
ATOM 1227 C CA . LEU A 1 156 ? 12.159 2.956 -24.827 1.00 80.00 156 LEU A CA 1
ATOM 1228 C C . LEU A 1 156 ? 11.454 4.082 -24.067 1.00 80.00 156 LEU A C 1
ATOM 1230 O O . LEU A 1 156 ? 10.746 3.814 -23.096 1.00 80.00 156 LEU A O 1
ATOM 1234 N N . THR A 1 157 ? 11.585 5.331 -24.526 1.00 76.75 157 THR A N 1
ATOM 1235 C CA . THR A 1 157 ? 10.877 6.466 -23.920 1.00 76.75 157 THR A CA 1
ATOM 1236 C C . THR A 1 157 ? 9.362 6.264 -23.995 1.00 76.75 157 THR A C 1
ATOM 1238 O O . THR A 1 157 ? 8.678 6.388 -22.981 1.00 76.75 157 THR A O 1
ATOM 1241 N N . MET A 1 158 ? 8.830 5.864 -25.153 1.00 81.06 158 MET A N 1
ATOM 1242 C CA . MET A 1 158 ? 7.397 5.596 -25.325 1.00 81.06 158 MET A CA 1
ATOM 1243 C C . MET A 1 158 ? 6.917 4.404 -24.497 1.00 81.06 158 MET A C 1
ATOM 1245 O O . MET A 1 158 ? 5.823 4.452 -23.945 1.00 81.06 15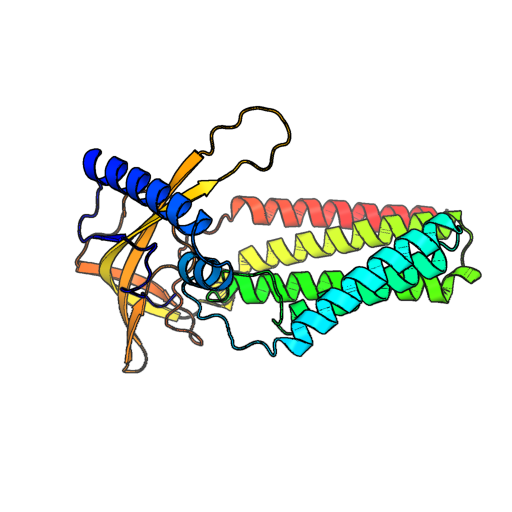8 MET A O 1
ATOM 1249 N N . GLY A 1 159 ? 7.726 3.354 -24.361 1.00 81.06 159 GLY A N 1
ATOM 1250 C CA . GLY A 1 159 ? 7.411 2.207 -23.514 1.00 81.06 159 GLY A CA 1
ATOM 1251 C C . GLY A 1 159 ? 7.250 2.617 -22.052 1.00 81.06 159 GLY A C 1
ATOM 1252 O O . GLY A 1 159 ? 6.264 2.251 -21.418 1.00 81.06 159 GLY A O 1
ATOM 1253 N N . VAL A 1 160 ? 8.165 3.442 -21.533 1.00 82.12 160 VAL A N 1
ATOM 1254 C CA . VAL A 1 160 ? 8.097 3.941 -20.151 1.00 82.12 160 VAL A CA 1
ATOM 1255 C C . VAL A 1 160 ? 6.878 4.842 -19.944 1.00 82.12 160 VAL A C 1
ATOM 1257 O O . VAL A 1 160 ? 6.106 4.608 -19.014 1.00 82.12 160 VAL A O 1
ATOM 1260 N N . PHE A 1 161 ? 6.657 5.832 -20.815 1.00 83.50 161 PHE A N 1
ATOM 1261 C CA . PHE A 1 161 ? 5.505 6.736 -20.701 1.00 83.50 161 PHE A CA 1
ATOM 1262 C C . PHE A 1 161 ? 4.169 6.015 -20.922 1.00 83.50 161 PHE A C 1
ATOM 1264 O O . PHE A 1 161 ? 3.211 6.258 -20.189 1.00 83.50 161 PHE A O 1
ATOM 1271 N N . GLY A 1 162 ? 4.105 5.081 -21.871 1.00 86.12 162 GLY A N 1
ATOM 1272 C CA . GLY A 1 162 ? 2.925 4.265 -22.142 1.00 86.12 162 GLY A CA 1
ATOM 1273 C C . GLY A 1 162 ? 2.572 3.351 -20.971 1.00 86.12 162 GLY A C 1
ATOM 1274 O O . GLY A 1 162 ? 1.422 3.335 -20.530 1.00 86.12 162 GLY A O 1
ATOM 1275 N N . LEU A 1 163 ? 3.557 2.649 -20.400 1.00 86.19 163 LEU A N 1
ATOM 1276 C CA . LEU A 1 163 ? 3.351 1.823 -19.206 1.00 86.19 163 LEU A CA 1
ATOM 1277 C C . LEU A 1 163 ? 2.938 2.673 -17.999 1.00 86.19 163 LEU A C 1
ATOM 1279 O O . LEU A 1 163 ? 1.990 2.312 -17.303 1.00 86.19 163 LEU A O 1
ATOM 1283 N N . ALA A 1 164 ? 3.576 3.827 -17.780 1.00 84.50 164 ALA A N 1
ATOM 1284 C CA . ALA A 1 164 ? 3.189 4.765 -16.725 1.00 84.50 164 ALA A CA 1
ATOM 1285 C C . ALA A 1 164 ? 1.763 5.317 -16.923 1.00 84.50 164 ALA A C 1
ATOM 1287 O O . ALA A 1 164 ? 1.024 5.507 -15.960 1.00 84.50 164 ALA A O 1
ATOM 1288 N N . SER A 1 165 ? 1.335 5.523 -18.167 1.00 86.94 165 SER A N 1
ATOM 1289 C CA . SER A 1 165 ? -0.027 5.962 -18.487 1.00 86.94 165 SER A CA 1
ATOM 1290 C C . SER A 1 165 ? -1.062 4.901 -18.124 1.00 86.94 165 SER A C 1
ATOM 1292 O O . SER A 1 165 ? -2.027 5.184 -17.413 1.00 86.94 165 SER A O 1
ATOM 1294 N N . VAL A 1 166 ? -0.835 3.659 -18.566 1.00 87.50 166 VAL A N 1
ATOM 1295 C CA . VAL A 1 166 ? -1.693 2.512 -18.236 1.00 87.50 166 VAL A CA 1
ATOM 1296 C C . VAL A 1 166 ? -1.741 2.306 -16.723 1.00 87.50 166 VAL A C 1
ATOM 1298 O O . VAL A 1 166 ? -2.817 2.096 -16.168 1.00 87.50 166 VAL A O 1
ATOM 1301 N N . TRP A 1 167 ? -0.601 2.444 -16.043 1.00 86.06 167 TRP A N 1
ATOM 1302 C CA . TRP A 1 167 ? -0.501 2.385 -14.587 1.00 86.06 167 TRP A CA 1
ATOM 1303 C C . TRP A 1 167 ? -1.438 3.372 -13.886 1.00 86.06 167 TRP A C 1
ATOM 1305 O O . TRP A 1 167 ? -2.221 2.979 -13.020 1.00 86.06 167 TRP A O 1
ATOM 1315 N N . LEU A 1 168 ? -1.376 4.649 -14.267 1.00 87.31 168 LEU A N 1
ATOM 1316 C CA . LEU A 1 168 ? -2.189 5.695 -13.650 1.00 87.31 168 LEU A CA 1
ATOM 1317 C C . LEU A 1 168 ? -3.684 5.464 -13.883 1.00 87.31 168 LEU A C 1
ATOM 1319 O O . LEU A 1 168 ? -4.476 5.611 -12.950 1.00 87.31 168 LEU A O 1
ATOM 1323 N N . ILE A 1 169 ? -4.067 5.025 -15.087 1.00 88.62 169 ILE A N 1
ATOM 1324 C CA . ILE A 1 169 ? -5.456 4.661 -15.392 1.00 88.62 169 ILE A CA 1
ATOM 1325 C C . ILE A 1 169 ? -5.904 3.502 -14.499 1.00 88.62 169 ILE A C 1
ATOM 1327 O O . ILE A 1 169 ? -6.944 3.606 -1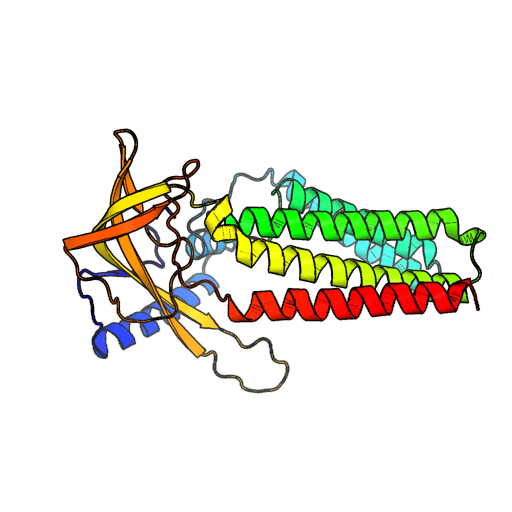3.850 1.00 88.62 169 ILE A O 1
ATOM 1331 N N . LEU A 1 170 ? -5.124 2.418 -14.427 1.00 87.12 170 LEU A N 1
ATOM 1332 C CA . LEU A 1 170 ? -5.466 1.244 -13.622 1.00 87.12 170 LEU A CA 1
ATOM 1333 C C . LEU A 1 170 ? -5.606 1.593 -12.139 1.00 87.12 170 LEU A C 1
ATOM 1335 O O . LEU A 1 170 ? -6.577 1.173 -11.515 1.00 87.12 170 LEU A O 1
ATOM 1339 N N . MET A 1 171 ? -4.692 2.390 -11.582 1.00 83.56 171 MET A N 1
ATOM 1340 C CA . MET A 1 171 ? -4.756 2.814 -10.180 1.00 83.56 171 MET A CA 1
ATOM 1341 C C . MET A 1 171 ? -5.961 3.713 -9.900 1.00 83.56 171 MET A C 1
ATOM 1343 O O . MET A 1 171 ? -6.638 3.528 -8.891 1.00 83.56 171 MET A O 1
ATOM 1347 N N . GLY A 1 172 ? -6.267 4.655 -10.795 1.00 84.31 172 GLY A N 1
ATOM 1348 C CA . GLY A 1 172 ? -7.432 5.522 -10.640 1.00 84.31 172 GLY A CA 1
ATOM 1349 C C . GLY A 1 172 ? -8.754 4.758 -10.755 1.00 84.31 172 GLY A C 1
ATOM 1350 O O . GLY A 1 172 ? -9.640 4.935 -9.922 1.00 84.31 172 GLY A O 1
ATOM 1351 N N . VAL A 1 173 ? -8.878 3.855 -11.736 1.00 86.31 173 VAL A N 1
ATOM 1352 C CA . VAL A 1 173 ? -10.046 2.966 -11.876 1.00 86.31 173 VAL A CA 1
ATOM 1353 C C . VAL A 1 173 ? -10.178 2.074 -10.643 1.00 86.31 173 VAL A C 1
ATOM 1355 O O . VAL A 1 173 ? -11.269 1.945 -10.089 1.00 86.31 173 VAL A O 1
ATOM 1358 N N . PHE A 1 174 ? -9.070 1.498 -10.177 1.00 84.00 174 PHE A N 1
ATOM 1359 C CA . PHE A 1 174 ? -9.058 0.661 -8.988 1.00 84.00 174 PHE A CA 1
ATOM 1360 C C . PHE A 1 174 ? -9.566 1.412 -7.757 1.00 84.00 174 PHE A C 1
ATOM 1362 O O . PHE A 1 174 ? -10.484 0.924 -7.112 1.00 84.00 174 PHE A O 1
ATOM 1369 N N . GLU A 1 175 ? -9.052 2.606 -7.454 1.00 79.94 175 GLU A N 1
ATOM 1370 C CA . GLU A 1 175 ? -9.500 3.393 -6.292 1.00 79.94 175 GLU A CA 1
ATOM 1371 C C . GLU A 1 175 ? -10.991 3.782 -6.376 1.00 79.94 175 GLU A C 1
ATOM 1373 O O . GLU A 1 175 ? -11.671 3.813 -5.348 1.00 79.94 175 GLU A O 1
ATOM 1378 N N . ILE A 1 176 ? -11.542 3.999 -7.581 1.00 82.88 176 ILE A N 1
ATOM 1379 C CA . ILE A 1 176 ? -12.981 4.263 -7.772 1.00 82.88 176 ILE A CA 1
ATOM 1380 C C . ILE A 1 176 ? -13.827 3.027 -7.447 1.00 82.88 176 ILE A C 1
ATOM 1382 O O . ILE A 1 176 ? -14.831 3.130 -6.739 1.00 82.88 176 ILE A O 1
ATOM 1386 N N . PHE A 1 177 ? -13.444 1.860 -7.970 1.00 83.19 177 PHE A N 1
ATOM 1387 C CA . PHE A 1 177 ? -14.236 0.634 -7.833 1.00 83.19 177 PHE A CA 1
ATOM 1388 C C . PHE A 1 177 ? -13.887 -0.193 -6.593 1.00 83.19 177 PHE A C 1
ATOM 1390 O O . PHE A 1 177 ? -14.627 -1.120 -6.265 1.00 83.19 177 PHE A O 1
ATOM 1397 N N . TYR A 1 178 ? -12.818 0.150 -5.870 1.00 81.19 178 TYR A N 1
ATOM 1398 C CA . TYR A 1 178 ? -12.309 -0.605 -4.724 1.00 81.19 178 TYR A CA 1
ATOM 1399 C C . TYR A 1 178 ? -13.399 -0.890 -3.688 1.00 81.19 178 TYR A C 1
ATOM 1401 O O . TYR A 1 178 ? -13.617 -2.041 -3.307 1.00 81.19 178 TYR A O 1
ATOM 1409 N N . ALA A 1 179 ? -14.145 0.148 -3.301 1.00 77.69 179 ALA A N 1
ATOM 1410 C CA . ALA A 1 179 ? -15.231 0.029 -2.335 1.00 77.69 179 ALA A CA 1
ATOM 1411 C C . ALA A 1 179 ? -16.295 -0.984 -2.787 1.00 77.69 179 ALA A C 1
ATOM 1413 O O . ALA A 1 179 ? -16.708 -1.835 -2.010 1.00 77.69 179 ALA A O 1
ATOM 1414 N N . SER A 1 180 ? -16.701 -0.920 -4.058 1.00 80.38 180 SER A N 1
ATOM 1415 C CA . SER A 1 180 ? -17.754 -1.777 -4.614 1.00 80.38 180 SER A CA 1
ATOM 1416 C C . SER A 1 180 ? -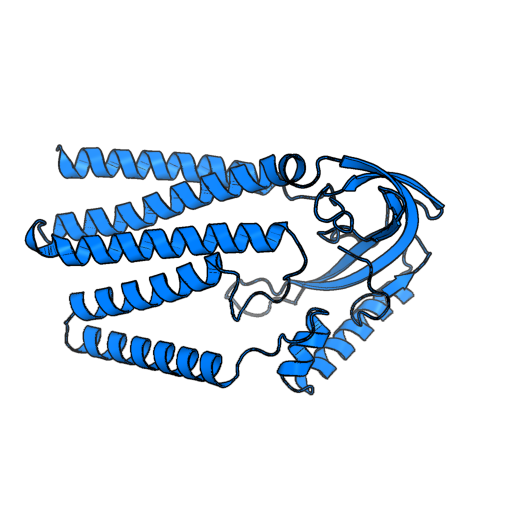17.299 -3.215 -4.860 1.00 80.38 180 SER A C 1
ATOM 1418 O O . SER A 1 180 ? -18.128 -4.119 -4.821 1.00 80.38 180 SER A O 1
ATOM 1420 N N . LEU A 1 181 ? -16.020 -3.426 -5.173 1.00 81.44 181 LEU A N 1
ATOM 1421 C CA . LEU A 1 181 ? -15.477 -4.750 -5.477 1.00 81.44 181 LEU A CA 1
ATOM 1422 C C . LEU A 1 181 ? -15.196 -5.558 -4.211 1.00 81.44 181 LEU A C 1
ATOM 1424 O O . LEU A 1 181 ? -15.410 -6.768 -4.206 1.00 81.44 181 LEU A O 1
ATOM 1428 N N . PHE A 1 182 ? -14.706 -4.902 -3.156 1.00 82.94 182 PHE A N 1
ATOM 1429 C CA . PHE A 1 182 ? -14.214 -5.594 -1.965 1.00 82.94 182 PHE A CA 1
ATOM 1430 C C . PHE A 1 182 ? -15.106 -5.453 -0.735 1.00 82.94 182 PHE A C 1
ATOM 1432 O O . PHE A 1 182 ? -15.020 -6.333 0.117 1.00 82.94 182 PHE A O 1
ATOM 1439 N N . TYR A 1 183 ? -15.972 -4.436 -0.651 1.00 87.00 183 TYR A N 1
ATOM 1440 C CA . TYR A 1 183 ? -16.905 -4.237 0.468 1.00 87.00 183 TYR A CA 1
ATOM 1441 C C . TYR A 1 183 ? -18.342 -4.220 -0.045 1.00 87.00 183 TYR A C 1
ATOM 1443 O O . TYR A 1 183 ? -18.962 -3.176 -0.253 1.00 87.00 183 TYR A O 1
ATOM 1451 N N . ASN A 1 184 ? -18.832 -5.420 -0.320 1.00 88.56 184 ASN A N 1
ATOM 1452 C CA . ASN A 1 184 ? -20.099 -5.682 -0.987 1.00 88.56 184 ASN A CA 1
ATOM 1453 C C . ASN A 1 184 ? -21.251 -6.010 -0.029 1.00 88.56 184 ASN A C 1
ATOM 1455 O O . ASN A 1 184 ? -22.384 -6.121 -0.485 1.00 88.56 184 ASN A O 1
ATOM 1459 N N . GLU A 1 185 ? -20.978 -6.162 1.265 1.00 92.38 185 GLU A N 1
ATOM 1460 C CA . GLU A 1 185 ? -21.981 -6.481 2.280 1.00 92.38 185 GLU A CA 1
ATOM 1461 C C . GLU A 1 185 ? -22.178 -5.287 3.210 1.00 92.38 185 GLU A C 1
ATOM 1463 O O . GLU A 1 185 ? -21.210 -4.656 3.636 1.00 92.38 185 GLU A O 1
ATOM 1468 N N . GLU A 1 186 ? -23.430 -4.992 3.547 1.00 93.75 186 GLU A N 1
ATOM 1469 C CA . GLU A 1 186 ? -23.784 -3.969 4.529 1.00 93.75 186 GLU A CA 1
ATOM 1470 C C . GLU A 1 186 ? -24.322 -4.646 5.789 1.00 93.75 186 GLU A C 1
ATOM 1472 O O . GLU A 1 186 ? -25.281 -5.417 5.738 1.00 93.75 186 GLU A O 1
ATOM 1477 N N . VAL A 1 187 ? -23.704 -4.357 6.932 1.00 94.75 187 VAL A N 1
ATOM 1478 C CA . VAL A 1 187 ? -24.113 -4.895 8.232 1.00 94.75 187 VAL A CA 1
ATOM 1479 C C . VAL A 1 187 ? -24.378 -3.763 9.205 1.00 94.75 187 VAL A C 1
ATOM 1481 O O . VAL A 1 187 ? -23.730 -2.717 9.174 1.00 94.75 187 VAL A O 1
ATOM 1484 N N . ARG A 1 188 ? -25.347 -3.979 10.092 1.00 96.06 188 ARG A N 1
ATOM 1485 C CA . ARG A 1 188 ? -25.622 -3.054 11.185 1.00 96.06 188 ARG A CA 1
ATOM 1486 C C . ARG A 1 188 ? -24.645 -3.341 12.317 1.00 96.06 188 ARG A C 1
ATOM 1488 O O . ARG A 1 188 ? -24.693 -4.421 12.899 1.00 96.06 188 ARG A O 1
ATOM 1495 N N . ALA A 1 189 ? -23.804 -2.372 12.642 1.00 96.56 189 ALA A N 1
ATOM 1496 C CA . ALA A 1 189 ? -22.799 -2.500 13.682 1.00 96.56 189 ALA A CA 1
ATOM 1497 C C . ALA A 1 189 ? -22.991 -1.465 14.780 1.00 96.56 189 ALA A C 1
ATOM 1499 O O . ALA A 1 189 ? -23.430 -0.347 14.524 1.00 96.56 189 ALA A O 1
ATOM 1500 N N . ARG A 1 190 ? -22.650 -1.839 16.009 1.00 97.19 190 ARG A N 1
ATOM 1501 C CA . ARG A 1 190 ? -22.648 -0.959 17.172 1.00 97.19 190 ARG A CA 1
ATOM 1502 C C . ARG A 1 190 ? -21.259 -0.364 17.358 1.00 97.19 190 ARG A C 1
ATOM 1504 O O . ARG A 1 190 ? -20.282 -1.102 17.417 1.00 97.19 190 ARG A O 1
ATOM 1511 N N . CYS A 1 191 ? -21.161 0.950 17.511 1.00 96.44 191 CYS A N 1
ATOM 1512 C CA . CYS A 1 191 ? -19.921 1.586 17.943 1.00 96.44 191 CYS A CA 1
ATOM 1513 C C . CYS A 1 191 ? -19.663 1.255 19.422 1.00 96.44 191 CYS A C 1
ATOM 1515 O O . CYS A 1 191 ? -20.506 1.543 20.274 1.00 96.44 191 CYS A O 1
ATOM 1517 N N . ILE A 1 192 ? -18.522 0.651 19.746 1.00 96.12 192 ILE A N 1
ATOM 1518 C CA . ILE A 1 192 ? -18.145 0.297 21.128 1.00 96.12 192 ILE A CA 1
ATOM 1519 C C . ILE A 1 192 ? -17.041 1.194 21.702 1.00 96.12 192 ILE A C 1
ATOM 1521 O O . ILE A 1 192 ? -16.753 1.113 22.891 1.00 96.12 192 ILE A O 1
ATOM 1525 N N . GLY A 1 193 ? -16.457 2.073 20.888 1.00 95.69 193 GLY A N 1
ATOM 1526 C CA . GLY A 1 193 ? -15.429 3.029 21.292 1.00 95.69 193 GLY A CA 1
ATOM 1527 C C . GLY A 1 193 ? -14.623 3.514 20.093 1.00 95.69 193 GLY A C 1
ATOM 1528 O O . GLY A 1 193 ? -15.059 3.373 18.951 1.00 95.69 193 GLY A O 1
ATOM 1529 N N . TYR A 1 194 ? -13.441 4.065 20.348 1.00 94.62 194 TYR A N 1
ATOM 1530 C CA . TYR A 1 194 ? -12.585 4.667 19.331 1.00 94.62 194 TYR A CA 1
ATOM 1531 C C . TYR A 1 194 ? -11.139 4.255 19.547 1.00 94.62 194 TYR A C 1
ATOM 1533 O O . TYR A 1 194 ? -10.638 4.267 20.669 1.00 94.62 194 TYR A O 1
ATOM 1541 N N . VAL A 1 195 ? -10.459 3.941 18.455 1.00 93.88 195 VAL A N 1
ATOM 1542 C CA . VAL A 1 195 ? -9.014 3.754 18.414 1.00 93.88 195 VAL A CA 1
ATOM 1543 C C . VAL A 1 195 ? -8.391 4.996 17.813 1.00 93.88 195 VAL A C 1
ATOM 1545 O O . VAL A 1 195 ? -8.811 5.459 16.751 1.00 93.88 195 VAL A O 1
ATOM 1548 N N . ARG A 1 196 ? -7.370 5.516 18.487 1.00 92.81 196 ARG A N 1
ATOM 1549 C CA . ARG A 1 196 ? -6.546 6.625 18.015 1.00 92.81 196 ARG A CA 1
ATOM 1550 C C . ARG A 1 196 ? -5.094 6.191 17.940 1.00 92.81 196 ARG A C 1
ATOM 1552 O O . ARG A 1 196 ? -4.627 5.411 18.768 1.00 92.81 196 ARG A O 1
ATOM 1559 N N . MET A 1 197 ? -4.392 6.714 16.950 1.00 90.50 197 MET A N 1
ATOM 1560 C CA . MET A 1 197 ? -2.945 6.609 16.835 1.00 90.50 197 MET A CA 1
ATOM 1561 C C . MET A 1 197 ? -2.391 7.904 16.260 1.00 90.50 197 MET A C 1
ATOM 1563 O O . MET A 1 197 ? -3.057 8.582 15.479 1.00 90.50 197 MET A O 1
ATOM 1567 N N . VAL A 1 198 ? -1.161 8.232 16.627 1.00 88.88 198 VAL A N 1
ATOM 1568 C CA . VAL A 1 198 ? -0.434 9.337 16.010 1.00 88.88 198 VAL A CA 1
ATOM 1569 C C . VAL A 1 198 ? 0.374 8.793 14.839 1.00 88.88 198 VAL A C 1
ATOM 1571 O O . VAL A 1 198 ? 0.998 7.726 14.918 1.00 88.88 198 VAL A O 1
ATOM 1574 N N . ASP A 1 199 ? 0.337 9.536 13.744 1.00 85.00 199 ASP A N 1
ATOM 1575 C CA . ASP A 1 199 ? 1.210 9.344 12.600 1.00 85.00 199 ASP A CA 1
ATOM 1576 C C . ASP A 1 199 ? 1.979 10.635 12.317 1.00 85.00 199 ASP A C 1
ATOM 1578 O O . ASP A 1 199 ? 1.612 11.714 12.794 1.00 85.00 199 ASP A O 1
ATOM 1582 N N . SER A 1 200 ? 3.067 10.527 11.561 1.00 79.75 200 SER A N 1
ATOM 1583 C CA . SER A 1 200 ? 3.820 11.699 11.117 1.00 79.75 200 SER A CA 1
ATOM 1584 C C . SER A 1 200 ? 4.047 11.633 9.619 1.00 79.75 200 SER A C 1
ATOM 1586 O O . SER A 1 200 ? 4.728 10.718 9.149 1.00 79.75 200 SER A O 1
ATOM 1588 N N . GLU A 1 201 ? 3.555 12.625 8.880 1.00 69.56 201 GLU A N 1
ATOM 1589 C CA . GLU A 1 201 ? 4.069 12.855 7.533 1.00 69.56 201 GLU A CA 1
ATOM 1590 C C . GLU A 1 201 ? 5.424 13.532 7.669 1.00 69.56 201 GLU A C 1
ATOM 1592 O O . GLU A 1 201 ? 5.564 14.630 8.212 1.00 69.56 201 GLU A O 1
ATOM 1597 N N . THR A 1 202 ? 6.449 12.840 7.188 1.00 54.78 202 THR A N 1
ATOM 1598 C CA . THR A 1 202 ? 7.667 13.527 6.785 1.00 54.78 202 THR A CA 1
ATOM 1599 C C . THR A 1 202 ? 7.416 13.906 5.339 1.00 54.78 202 THR A C 1
ATOM 1601 O O . THR A 1 202 ? 7.429 13.024 4.482 1.00 54.78 202 THR A O 1
ATOM 1604 N N . ASP A 1 203 ? 7.099 15.175 5.080 1.00 42.12 203 ASP A N 1
ATOM 1605 C CA . ASP A 1 203 ? 6.989 15.677 3.713 1.00 42.12 203 ASP A CA 1
ATOM 1606 C C . ASP A 1 203 ? 8.271 15.283 2.972 1.00 42.12 203 ASP A C 1
ATOM 1608 O O . ASP A 1 203 ? 9.370 15.723 3.315 1.00 42.12 203 ASP A O 1
ATOM 1612 N N . GLY A 1 204 ? 8.138 14.405 1.978 1.00 39.62 204 GLY A N 1
ATOM 1613 C CA . GLY A 1 204 ? 9.228 13.924 1.127 1.00 39.62 204 GLY A CA 1
ATOM 1614 C C . GLY A 1 204 ? 9.736 14.991 0.153 1.00 39.62 204 GLY A C 1
ATOM 1615 O O . GLY A 1 204 ? 10.070 14.672 -0.984 1.00 39.62 204 GLY A O 1
ATOM 1616 N N . GLY A 1 205 ? 9.742 16.258 0.568 1.00 35.81 205 GLY A N 1
ATOM 1617 C CA . GLY A 1 205 ? 10.256 17.390 -0.183 1.00 35.81 205 GLY A CA 1
ATOM 1618 C C . GLY A 1 205 ? 11.700 17.667 0.207 1.00 35.81 205 GLY A C 1
ATOM 1619 O O . GLY A 1 205 ? 11.981 18.190 1.284 1.00 35.81 205 GLY A O 1
ATOM 1620 N N . GLU A 1 206 ? 12.621 17.331 -0.690 1.00 43.12 206 GLU A N 1
ATOM 1621 C CA . GLU A 1 206 ? 13.985 17.845 -0.698 1.00 43.12 206 GLU A CA 1
ATOM 1622 C C . GLU A 1 206 ? 13.970 19.380 -0.636 1.00 43.12 206 GLU A C 1
ATOM 1624 O O . GLU A 1 206 ? 13.779 20.035 -1.653 1.00 43.12 206 GLU A O 1
ATOM 1629 N N . CYS A 1 207 ? 14.125 19.958 0.557 1.00 38.22 207 CYS A N 1
ATOM 1630 C CA . CYS A 1 207 ? 14.805 21.226 0.842 1.00 38.22 207 CYS A CA 1
ATOM 1631 C C . CYS A 1 207 ? 14.556 21.602 2.312 1.00 38.22 207 CYS A C 1
ATOM 1633 O O . CYS A 1 207 ? 13.442 21.929 2.692 1.00 38.22 207 CYS A O 1
ATOM 1635 N N . GLY A 1 208 ? 15.620 21.541 3.119 1.00 43.00 208 GLY A N 1
ATOM 1636 C CA . GLY A 1 208 ? 15.828 22.237 4.398 1.00 43.00 208 GLY A CA 1
ATOM 1637 C C . GLY A 1 208 ? 14.621 22.583 5.289 1.00 43.00 208 GLY A C 1
ATOM 1638 O O . GLY A 1 208 ? 13.892 23.527 5.025 1.00 43.00 208 GLY A O 1
ATOM 1639 N N . SER A 1 209 ? 14.556 21.919 6.449 1.00 46.44 209 SER A N 1
ATOM 1640 C CA . SER A 1 209 ? 13.778 22.291 7.650 1.00 46.44 209 SER A CA 1
ATOM 1641 C C . SER A 1 209 ? 12.247 22.146 7.605 1.00 46.44 209 SER A C 1
ATOM 1643 O O . SER A 1 209 ? 11.524 23.007 8.108 1.00 46.44 209 SER A O 1
ATOM 1645 N N . GLY A 1 210 ? 11.727 21.036 7.083 1.00 44.03 210 GLY A N 1
ATOM 1646 C CA . GLY A 1 210 ? 10.323 20.669 7.298 1.00 44.03 210 GLY A CA 1
ATOM 1647 C C . GLY A 1 210 ? 10.099 20.137 8.717 1.00 44.03 210 GLY A C 1
ATOM 1648 O O . GLY A 1 210 ? 10.670 19.109 9.083 1.00 44.03 210 GLY A O 1
ATOM 1649 N N . MET A 1 211 ? 9.284 20.816 9.534 1.00 52.59 211 MET A N 1
ATOM 1650 C CA . MET A 1 211 ? 8.723 20.194 10.740 1.00 52.59 211 MET A CA 1
ATOM 1651 C C . MET A 1 211 ? 7.937 18.956 10.303 1.00 52.59 211 MET A C 1
ATOM 1653 O O . MET A 1 211 ? 7.051 19.068 9.461 1.00 52.59 211 MET A O 1
ATOM 1657 N N . ALA A 1 212 ? 8.243 17.786 10.865 1.00 63.16 212 ALA A N 1
ATOM 1658 C CA . ALA A 1 212 ? 7.384 16.622 10.685 1.00 63.16 212 ALA A CA 1
ATOM 1659 C C . ALA A 1 212 ? 6.012 16.949 11.291 1.00 63.16 212 ALA A C 1
ATOM 1661 O O . ALA A 1 212 ? 5.901 17.131 12.509 1.00 63.16 212 ALA A O 1
ATOM 1662 N N . PHE A 1 213 ? 4.982 17.063 10.454 1.00 75.12 213 PHE A N 1
ATOM 1663 C CA . PHE A 1 213 ? 3.629 17.306 10.933 1.00 75.12 213 PHE A CA 1
ATOM 1664 C C . PHE A 1 213 ? 3.094 16.008 11.524 1.00 75.12 213 PHE A C 1
ATOM 1666 O O . PHE A 1 213 ? 2.914 15.006 10.828 1.00 75.12 213 PHE A O 1
ATOM 1673 N N . LYS A 1 214 ? 2.875 16.023 12.839 1.00 84.62 214 LYS A N 1
ATOM 1674 C CA . LYS A 1 214 ? 2.175 14.949 13.534 1.00 84.62 214 LYS A CA 1
ATOM 1675 C C . LYS A 1 214 ? 0.682 15.184 13.417 1.00 84.62 214 LYS A C 1
ATOM 1677 O O . LYS A 1 214 ? 0.218 16.313 13.567 1.00 84.62 214 LYS A O 1
ATOM 1682 N N . TYR A 1 215 ? -0.060 14.117 13.194 1.00 87.62 215 TYR A N 1
ATOM 1683 C CA . TYR A 1 215 ? -1.511 14.161 13.173 1.00 87.62 215 TYR A CA 1
ATOM 1684 C C . TYR A 1 215 ? -2.087 12.893 13.786 1.00 87.62 215 TYR A C 1
ATOM 1686 O O . TYR A 1 215 ? -1.473 11.826 13.781 1.00 87.62 215 TYR A O 1
ATOM 1694 N N . ILE A 1 216 ? -3.294 13.021 14.327 1.00 88.75 216 ILE A N 1
ATOM 1695 C CA . ILE A 1 216 ? -4.032 11.898 14.891 1.00 88.75 216 ILE A CA 1
ATOM 1696 C C . ILE A 1 216 ? -4.861 11.252 13.787 1.00 88.75 216 ILE A C 1
ATOM 1698 O O . ILE A 1 216 ? -5.616 11.916 13.070 1.00 88.75 216 ILE A O 1
ATOM 1702 N N . ARG A 1 217 ? -4.725 9.935 13.680 1.00 90.19 217 ARG A N 1
ATOM 1703 C CA . ARG A 1 217 ? -5.608 9.072 12.908 1.00 90.19 217 ARG A CA 1
ATOM 1704 C C . ARG A 1 217 ? -6.543 8.350 13.865 1.00 90.19 217 ARG A C 1
ATOM 1706 O O . ARG A 1 217 ? -6.120 7.890 14.926 1.00 90.19 217 ARG A O 1
ATOM 1713 N N . MET A 1 218 ? -7.806 8.236 13.488 1.00 92.00 218 MET A N 1
ATOM 1714 C CA . MET A 1 218 ? -8.848 7.663 14.330 1.00 92.00 218 MET A CA 1
ATOM 1715 C C . MET A 1 218 ? -9.749 6.728 13.531 1.00 92.00 218 MET A C 1
ATOM 1717 O O . MET A 1 218 ? -10.022 6.941 12.348 1.00 92.00 218 MET A O 1
ATOM 1721 N N . SER A 1 219 ? -10.230 5.689 14.203 1.00 93.38 219 SER A N 1
ATOM 1722 C CA . SER A 1 219 ? -11.346 4.874 13.740 1.00 93.38 219 SER A CA 1
ATOM 1723 C C . SER A 1 219 ? -12.281 4.563 14.906 1.00 93.38 219 SER A C 1
ATOM 1725 O O . SER A 1 219 ? -11.801 4.180 15.975 1.00 93.38 219 SER A O 1
ATOM 1727 N N . PRO A 1 220 ? -13.608 4.623 14.714 1.00 94.06 220 PRO A N 1
ATOM 1728 C CA . PRO A 1 220 ? -14.537 3.926 15.588 1.00 94.06 220 PRO A CA 1
ATOM 1729 C C . PRO A 1 220 ? -14.234 2.425 15.582 1.00 94.06 220 PRO A C 1
ATOM 1731 O O . PRO A 1 220 ? -13.759 1.876 14.582 1.00 94.06 220 PRO A O 1
ATOM 1734 N N . VAL A 1 221 ? -14.514 1.776 16.705 1.00 95.56 221 VAL A N 1
ATOM 1735 C CA . VAL A 1 221 ? -14.493 0.322 16.837 1.00 95.56 221 VAL A CA 1
ATOM 1736 C C . VAL A 1 221 ? -15.927 -0.168 16.745 1.00 95.56 221 VAL A C 1
ATOM 1738 O O . VAL A 1 221 ? -16.793 0.251 17.515 1.00 95.56 221 VAL A O 1
ATOM 1741 N N . PHE A 1 222 ? -16.168 -1.048 15.787 1.00 96.56 222 PHE A N 1
ATOM 1742 C CA . PHE A 1 222 ? -17.470 -1.598 15.470 1.00 96.56 222 PHE A CA 1
ATOM 1743 C C . PHE A 1 222 ? -17.589 -3.023 15.977 1.00 96.56 222 PHE A C 1
ATOM 1745 O O . PHE A 1 222 ? -16.712 -3.851 15.746 1.00 96.56 222 PHE A O 1
ATOM 1752 N N . GLU A 1 223 ? -18.720 -3.306 16.604 1.00 96.75 223 GLU A N 1
ATOM 1753 C CA . GLU A 1 223 ? -19.145 -4.634 17.008 1.00 96.75 223 GLU A CA 1
ATOM 1754 C C . GLU A 1 223 ? -20.374 -5.056 16.204 1.00 96.75 223 GLU A C 1
ATOM 1756 O O . GLU A 1 223 ? -21.362 -4.319 16.140 1.00 96.75 223 GLU A O 1
ATOM 1761 N N . TYR A 1 224 ? -20.331 -6.232 15.587 1.00 96.25 224 TYR A N 1
ATOM 1762 C CA . TYR A 1 224 ? -21.450 -6.769 14.809 1.00 96.25 224 TYR A CA 1
ATOM 1763 C C . TYR A 1 224 ? -21.383 -8.289 14.698 1.00 96.25 224 TYR A C 1
ATOM 1765 O O . TYR A 1 224 ? -20.321 -8.891 14.836 1.00 96.25 224 TYR A O 1
ATOM 1773 N N . ASP A 1 225 ? -22.528 -8.896 14.393 1.00 95.31 225 ASP A N 1
ATOM 1774 C CA . ASP A 1 225 ? -22.628 -10.318 14.083 1.00 95.31 225 ASP A CA 1
ATOM 1775 C C . ASP A 1 225 ? -22.726 -10.515 12.566 1.00 95.31 225 ASP A C 1
ATOM 1777 O O . ASP A 1 225 ? -23.569 -9.912 11.896 1.00 95.31 225 ASP A O 1
ATOM 1781 N N . TYR A 1 226 ? -21.891 -11.391 12.014 1.00 94.62 226 TYR A N 1
ATOM 1782 C CA . TYR A 1 226 ? -21.943 -11.784 10.610 1.00 94.62 226 TYR A CA 1
ATOM 1783 C C . TYR A 1 226 ? -21.805 -13.301 10.497 1.00 94.62 226 TYR A C 1
ATOM 1785 O O . TYR A 1 226 ? -20.879 -13.899 11.033 1.00 94.62 226 TYR A O 1
ATOM 1793 N N . LYS A 1 227 ? -22.762 -13.950 9.818 1.00 93.25 227 LYS A N 1
ATOM 1794 C CA . LYS A 1 227 ? -22.805 -15.417 9.639 1.00 93.25 227 LYS A CA 1
ATOM 1795 C C . LYS A 1 227 ? -22.683 -16.228 10.946 1.00 93.25 227 LYS A C 1
ATOM 1797 O O . LYS A 1 227 ? -22.169 -17.341 10.937 1.00 93.25 227 LYS A O 1
ATOM 1802 N N . GLY A 1 228 ? -23.216 -15.698 12.050 1.00 91.19 228 GLY A N 1
ATOM 1803 C CA . GLY A 1 228 ? -23.233 -16.372 13.354 1.00 91.19 228 GLY A CA 1
ATOM 1804 C C . GLY A 1 228 ? -21.965 -16.189 14.192 1.00 91.19 228 GLY A C 1
ATOM 1805 O O . GLY A 1 228 ? -21.894 -16.740 15.286 1.00 91.19 228 GLY A O 1
ATOM 1806 N N . GLU A 1 229 ? -20.997 -15.406 13.716 1.00 94.00 229 GLU A N 1
ATOM 1807 C CA . GLU A 1 229 ? -19.807 -15.021 14.473 1.00 94.00 229 GLU A CA 1
ATOM 1808 C C . GLU A 1 229 ? -19.844 -13.528 14.809 1.00 94.00 229 GLU A C 1
ATOM 1810 O O . GLU A 1 229 ? -20.262 -12.708 13.988 1.00 94.00 229 GLU A O 1
ATOM 1815 N N . ARG A 1 230 ? -19.386 -13.184 16.017 1.00 93.50 230 ARG A N 1
ATOM 1816 C CA . ARG A 1 230 ? -19.248 -11.800 16.480 1.00 93.50 230 ARG A CA 1
ATOM 1817 C C . ARG A 1 230 ? -17.876 -11.264 16.105 1.00 93.50 230 ARG A C 1
ATOM 1819 O O . ARG A 1 230 ? -16.859 -11.893 16.399 1.00 93.50 230 ARG A O 1
ATOM 1826 N N . TYR A 1 231 ? -17.858 -10.081 15.513 1.00 93.50 231 TYR A N 1
ATOM 1827 C CA . TYR A 1 231 ? -16.659 -9.388 15.068 1.00 93.50 231 TYR A CA 1
ATOM 1828 C C . TYR A 1 231 ? -16.492 -8.070 15.823 1.00 93.50 231 TYR A C 1
ATOM 1830 O O . TYR A 1 231 ? -17.460 -7.343 16.038 1.00 93.50 231 TYR A O 1
ATOM 1838 N N . GLU A 1 232 ? -15.244 -7.758 16.177 1.00 94.19 232 GLU A N 1
ATOM 1839 C CA . GLU A 1 232 ? -14.798 -6.429 16.605 1.00 94.19 232 GLU A CA 1
ATOM 1840 C C . GLU A 1 232 ? -13.791 -5.920 15.567 1.00 94.19 232 GLU A C 1
ATOM 1842 O O . GLU A 1 232 ? -12.736 -6.530 15.353 1.00 94.19 232 GLU A O 1
ATOM 1847 N N . ALA A 1 233 ? -14.127 -4.834 14.877 1.00 92.75 233 ALA A N 1
ATOM 1848 C CA . ALA A 1 233 ? -13.345 -4.343 13.750 1.00 92.75 233 ALA A CA 1
ATOM 1849 C C . ALA A 1 233 ? -13.258 -2.819 13.716 1.00 92.75 233 ALA A C 1
ATOM 1851 O O . ALA A 1 233 ? -14.137 -2.107 14.194 1.00 92.75 233 ALA A O 1
ATOM 1852 N N . LEU A 1 234 ? -12.193 -2.330 13.098 1.00 91.81 234 LEU A N 1
ATOM 1853 C CA . LEU A 1 234 ? -11.959 -0.921 12.807 1.00 91.81 234 LEU A CA 1
ATOM 1854 C C . LEU A 1 234 ? -11.854 -0.713 11.296 1.00 91.81 234 LEU A C 1
ATOM 1856 O O . LEU A 1 234 ? -11.697 -1.671 10.527 1.00 91.81 234 LEU A O 1
ATOM 1860 N N . TYR A 1 235 ? -11.955 0.541 10.870 1.00 90.25 235 TYR A N 1
ATOM 1861 C CA . TYR A 1 235 ? -11.790 0.913 9.476 1.00 90.25 235 TYR A CA 1
ATOM 1862 C C . TYR A 1 235 ? -10.441 0.455 8.929 1.00 90.25 235 TYR A C 1
ATOM 1864 O O . TYR A 1 235 ? -9.406 0.663 9.550 1.00 90.25 235 TYR A O 1
ATOM 1872 N N . ASP A 1 236 ? -10.451 -0.107 7.723 1.00 83.12 236 ASP A N 1
ATOM 1873 C CA . ASP A 1 236 ? -9.239 -0.543 7.019 1.00 83.12 236 ASP A CA 1
ATOM 1874 C C . ASP A 1 236 ? -8.260 0.596 6.748 1.00 83.12 236 ASP A C 1
ATOM 1876 O O . ASP A 1 236 ? -7.081 0.356 6.527 1.00 83.12 236 ASP A O 1
ATOM 1880 N N . ASP A 1 237 ? -8.757 1.828 6.741 1.00 81.25 237 ASP A N 1
ATOM 1881 C CA . ASP A 1 237 ? -7.950 3.026 6.606 1.00 81.25 237 ASP A CA 1
ATOM 1882 C C . ASP A 1 237 ? -8.407 4.017 7.676 1.00 81.25 237 ASP A C 1
ATOM 1884 O O . ASP A 1 237 ? -9.542 4.508 7.630 1.00 81.25 237 ASP A O 1
ATOM 1888 N N . LEU A 1 238 ? -7.554 4.264 8.675 1.00 84.62 238 LEU A N 1
ATOM 1889 C CA . LEU A 1 238 ? -7.888 5.182 9.759 1.00 84.62 238 LEU A CA 1
ATOM 1890 C C . LEU A 1 238 ? -8.004 6.604 9.211 1.00 84.62 238 LEU A C 1
ATOM 1892 O O . LEU A 1 238 ? -7.166 7.068 8.432 1.00 84.62 238 LEU A O 1
ATOM 1896 N N . ILE A 1 239 ? -9.025 7.315 9.667 1.00 86.25 239 ILE A N 1
ATOM 1897 C CA . ILE A 1 239 ? -9.362 8.649 9.187 1.00 86.25 239 ILE A CA 1
ATOM 1898 C C . ILE A 1 239 ? -8.409 9.654 9.832 1.00 86.25 239 ILE A C 1
ATOM 1900 O O . ILE A 1 239 ? -8.231 9.634 11.048 1.00 86.25 239 ILE A O 1
ATOM 1904 N N . THR A 1 240 ? -7.828 10.561 9.045 1.00 85.94 240 THR A N 1
ATOM 1905 C CA . THR A 1 240 ? -7.043 11.699 9.558 1.00 85.94 240 THR A CA 1
ATOM 1906 C C . THR A 1 240 ? -7.971 12.728 10.204 1.00 85.94 240 THR A C 1
ATOM 1908 O O . THR A 1 240 ? -8.341 13.740 9.611 1.00 85.94 240 THR A O 1
ATOM 1911 N N . LYS A 1 241 ? -8.419 12.414 11.418 1.00 86.69 241 LYS A N 1
ATOM 1912 C CA . LYS A 1 241 ? -9.309 13.219 12.250 1.00 86.69 241 LYS A CA 1
ATOM 1913 C C . LYS A 1 241 ? -9.110 12.797 13.704 1.00 86.69 241 LYS A C 1
ATOM 1915 O O . LYS A 1 241 ? -8.885 11.625 13.982 1.00 86.69 241 LYS A O 1
ATOM 1920 N N . LYS A 1 242 ? -9.222 13.741 14.638 1.00 87.06 242 LYS A N 1
ATOM 1921 C CA . LYS A 1 242 ? -9.083 13.463 16.077 1.00 87.06 242 LYS A CA 1
ATOM 1922 C C . LYS A 1 242 ? -10.370 12.976 16.760 1.00 87.06 242 LYS A C 1
ATOM 1924 O O . LYS A 1 242 ? -10.316 12.149 17.673 1.00 87.06 242 LYS A O 1
ATOM 1929 N N . ASP A 1 243 ? -11.516 13.437 16.264 1.00 90.12 243 ASP A N 1
ATOM 1930 C CA . ASP A 1 243 ? -12.839 13.201 16.850 1.00 90.12 243 ASP A CA 1
ATOM 1931 C C . ASP A 1 243 ? -13.718 12.355 15.924 1.00 90.12 243 ASP A C 1
ATOM 1933 O O . ASP A 1 243 ? -13.615 12.445 14.699 1.00 90.12 243 ASP A O 1
ATOM 1937 N N . SER A 1 244 ? -14.612 11.554 16.501 1.00 89.44 244 SER A N 1
ATOM 1938 C CA . SER A 1 244 ? -15.587 10.761 15.741 1.00 89.44 244 SER A CA 1
ATOM 1939 C C . SER A 1 244 ? -16.917 11.495 15.579 1.00 89.44 244 SER A C 1
ATOM 1941 O O . SER A 1 244 ? -17.375 12.165 16.500 1.00 89.44 244 SER A O 1
ATOM 1943 N N . ASP A 1 245 ? -17.566 11.323 14.424 1.00 89.56 245 ASP A N 1
ATOM 1944 C CA . ASP A 1 245 ? -18.946 11.782 14.196 1.00 89.56 245 ASP A CA 1
ATOM 1945 C C . ASP A 1 245 ? -19.992 10.765 14.685 1.00 89.56 245 ASP A C 1
ATOM 1947 O O . ASP A 1 245 ? -21.155 11.108 14.868 1.00 89.56 245 ASP A O 1
ATOM 1951 N N . ILE A 1 246 ? -19.577 9.516 14.914 1.00 91.44 246 ILE A N 1
ATOM 1952 C CA . ILE A 1 246 ? -20.421 8.420 15.408 1.00 91.44 246 ILE A CA 1
ATOM 1953 C C . ILE A 1 246 ? -20.299 8.369 16.929 1.00 91.44 246 ILE A C 1
ATOM 1955 O O . ILE A 1 246 ? -19.176 8.396 17.434 1.00 91.44 246 ILE A O 1
ATOM 1959 N N . GLU A 1 247 ? -21.422 8.289 17.646 1.00 93.81 247 GLU A N 1
ATOM 1960 C CA . GLU A 1 247 ? -21.454 8.190 19.109 1.00 93.81 247 GLU A CA 1
ATOM 1961 C C . GLU A 1 247 ? -21.260 6.752 19.610 1.00 93.81 247 GLU A C 1
ATOM 1963 O O . GLU A 1 247 ? -21.591 5.773 18.938 1.00 93.81 247 GLU A O 1
ATOM 1968 N N . MET A 1 248 ? -20.747 6.602 20.835 1.00 95.06 248 MET A N 1
ATOM 1969 C CA . MET A 1 248 ? -20.588 5.286 21.449 1.00 95.06 248 MET A CA 1
ATOM 1970 C C . MET A 1 248 ? -21.972 4.698 21.740 1.00 95.06 248 MET A C 1
ATOM 1972 O O . MET A 1 248 ? -22.858 5.357 22.276 1.00 95.06 248 MET A O 1
ATOM 1976 N N . GLY A 1 249 ? -22.160 3.430 21.395 1.00 94.19 249 GLY A N 1
ATOM 1977 C CA . GLY A 1 249 ? -23.425 2.720 21.521 1.00 94.19 249 GLY A CA 1
ATOM 1978 C C . GLY A 1 249 ? -24.400 2.959 20.368 1.00 94.19 249 GLY A C 1
ATOM 1979 O O . GLY A 1 249 ? -25.381 2.218 20.277 1.00 94.19 249 GLY A O 1
ATOM 1980 N N . GLN A 1 250 ? -24.126 3.920 19.480 1.00 95.75 250 GLN A N 1
ATOM 1981 C CA . GLN A 1 250 ? -24.899 4.136 18.261 1.00 95.75 250 GLN A CA 1
ATOM 1982 C C . GLN A 1 250 ? -24.726 2.952 17.308 1.00 95.75 250 GLN A C 1
ATOM 1984 O O . GLN A 1 250 ? -23.652 2.354 17.220 1.00 95.75 250 GLN A O 1
ATOM 1989 N N . TYR A 1 251 ? -25.802 2.617 16.599 1.00 95.75 251 TYR A N 1
ATOM 1990 C CA . TYR A 1 251 ? -25.765 1.621 15.538 1.00 95.75 251 TYR A CA 1
ATOM 1991 C C . TYR A 1 251 ? -25.682 2.310 14.183 1.00 95.75 251 TYR A C 1
ATOM 1993 O O . TYR A 1 251 ? -26.535 3.140 13.880 1.00 95.75 251 TYR A O 1
ATOM 2001 N N . GLU A 1 252 ? -24.725 1.899 13.364 1.00 94.44 252 GLU A N 1
ATOM 2002 C CA . GLU A 1 252 ? -24.497 2.408 12.014 1.00 94.44 252 GLU A CA 1
ATOM 2003 C C . GLU A 1 252 ? -24.482 1.270 10.996 1.00 94.44 252 GLU A C 1
ATOM 2005 O O . GLU A 1 252 ? -24.169 0.122 11.322 1.00 94.44 252 GLU A O 1
ATOM 2010 N N . MET A 1 253 ? -24.834 1.589 9.752 1.00 94.38 253 MET A N 1
ATOM 2011 C CA . MET A 1 253 ? -24.670 0.660 8.636 1.00 94.38 253 MET A CA 1
ATOM 2012 C C . MET A 1 253 ? -23.246 0.789 8.103 1.00 94.38 253 MET A C 1
ATOM 2014 O O . MET A 1 253 ? -22.879 1.818 7.538 1.00 94.38 253 MET A O 1
ATOM 2018 N N . ILE A 1 254 ? -22.447 -0.259 8.279 1.00 93.75 254 ILE A N 1
ATOM 2019 C CA . ILE A 1 254 ? -21.069 -0.315 7.790 1.00 93.75 254 ILE A CA 1
ATOM 2020 C C . ILE A 1 254 ? -20.963 -1.274 6.609 1.00 93.75 254 ILE A C 1
ATOM 2022 O O . ILE A 1 254 ? -21.709 -2.249 6.509 1.00 93.75 254 ILE A O 1
ATOM 2026 N N . ARG A 1 255 ? -20.006 -1.008 5.720 1.00 92.62 255 ARG A N 1
ATOM 2027 C CA . ARG A 1 255 ? -19.678 -1.891 4.598 1.00 92.62 255 ARG A CA 1
ATOM 2028 C C . ARG A 1 255 ? -18.500 -2.778 4.954 1.00 92.62 255 ARG A C 1
ATOM 2030 O O . ARG A 1 255 ? -17.438 -2.261 5.302 1.00 92.62 255 ARG A O 1
ATOM 2037 N N . ILE A 1 256 ? -18.681 -4.086 4.825 1.00 92.19 256 ILE A N 1
ATOM 2038 C CA . ILE A 1 256 ? -17.667 -5.097 5.127 1.00 92.19 256 ILE A CA 1
ATOM 2039 C C . ILE A 1 256 ? -17.343 -5.944 3.899 1.00 92.19 256 ILE A C 1
ATOM 2041 O O . ILE A 1 256 ? -18.130 -6.032 2.951 1.00 92.19 256 ILE A O 1
ATOM 2045 N N . SER A 1 257 ? -16.176 -6.587 3.914 1.00 89.25 257 SER A N 1
ATOM 2046 C CA . SER A 1 257 ? -15.824 -7.567 2.889 1.00 89.25 257 SER A CA 1
ATOM 2047 C C . SER A 1 257 ? -16.427 -8.934 3.192 1.00 89.25 257 SER A C 1
ATOM 2049 O O . SER A 1 257 ? -16.158 -9.510 4.240 1.00 89.25 257 SER A O 1
ATOM 2051 N N . SER A 1 258 ? -17.167 -9.530 2.252 1.00 87.06 258 SER A N 1
ATOM 2052 C CA . SER A 1 258 ? -17.755 -10.865 2.463 1.00 87.06 258 SER A CA 1
ATOM 2053 C C . SER A 1 258 ? -16.721 -11.980 2.682 1.00 87.06 258 SER A C 1
ATOM 2055 O O . SER A 1 258 ? -17.038 -13.010 3.285 1.00 87.06 258 SER A O 1
ATOM 2057 N N . ARG A 1 259 ? -15.493 -11.789 2.174 1.00 86.25 259 ARG A N 1
ATOM 2058 C CA . ARG A 1 259 ? -14.372 -12.736 2.292 1.00 86.25 259 ARG A CA 1
ATOM 2059 C C . ARG A 1 259 ? -13.534 -12.511 3.551 1.00 86.25 259 ARG A C 1
ATOM 2061 O O . ARG A 1 259 ? -12.987 -13.474 4.078 1.00 86.25 259 ARG A O 1
ATOM 2068 N N . TYR A 1 260 ? -13.428 -11.263 3.993 1.00 86.44 260 TYR A N 1
ATOM 2069 C CA . TYR A 1 260 ? -12.663 -10.843 5.166 1.00 86.44 260 TYR A CA 1
ATOM 2070 C C . TYR A 1 260 ? -13.550 -9.900 5.987 1.00 86.44 260 TYR A C 1
ATOM 2072 O O . TYR A 1 260 ? -13.425 -8.685 5.849 1.00 86.44 260 TYR A O 1
ATOM 2080 N N . PRO A 1 261 ? -14.525 -10.432 6.745 1.00 87.12 261 PRO A N 1
ATOM 2081 C CA . PRO A 1 261 ? -15.547 -9.617 7.404 1.00 87.12 261 PRO A CA 1
ATOM 2082 C C . PRO A 1 261 ? -14.944 -8.599 8.364 1.00 87.12 261 PRO A C 1
ATOM 2084 O O . PRO A 1 261 ? -15.444 -7.488 8.444 1.00 87.12 261 PRO A O 1
ATOM 2087 N N . ASP A 1 262 ? -13.802 -8.915 8.973 1.00 87.62 262 ASP A N 1
ATOM 2088 C CA . ASP A 1 262 ? -13.030 -8.013 9.820 1.00 87.62 262 ASP A CA 1
ATOM 2089 C C . ASP A 1 262 ? -12.569 -6.729 9.114 1.00 87.62 262 ASP A C 1
ATOM 2091 O O . ASP A 1 262 ? -12.150 -5.791 9.784 1.00 87.62 262 ASP A O 1
ATOM 2095 N N . ASN A 1 263 ? -12.661 -6.653 7.786 1.00 87.25 263 ASN A N 1
ATOM 2096 C CA . ASN A 1 263 ? -12.333 -5.478 6.997 1.00 87.25 263 ASN A CA 1
ATOM 2097 C C . ASN A 1 263 ? -13.536 -4.559 6.772 1.00 87.25 263 ASN A C 1
ATOM 2099 O O . ASN A 1 263 ? -14.498 -4.926 6.095 1.00 87.25 263 ASN A O 1
ATOM 2103 N N . VAL A 1 264 ? -13.446 -3.337 7.310 1.00 88.75 264 VAL A N 1
ATOM 2104 C CA . VAL A 1 264 ? -14.521 -2.337 7.313 1.00 88.75 264 VAL A CA 1
ATOM 2105 C C . VAL A 1 264 ? -14.114 -1.152 6.452 1.00 88.75 264 VAL A C 1
ATOM 2107 O O . VAL A 1 264 ? -13.055 -0.553 6.638 1.00 88.75 264 VAL A O 1
ATOM 2110 N N . TYR A 1 265 ? -14.971 -0.778 5.510 1.00 88.69 265 TYR A N 1
ATOM 2111 C CA . TYR A 1 265 ? -14.709 0.343 4.619 1.00 88.69 265 TYR A CA 1
ATOM 2112 C C . TYR A 1 265 ? -14.854 1.682 5.348 1.00 88.69 265 TYR A C 1
ATOM 2114 O O . TYR A 1 265 ? -15.914 1.977 5.895 1.00 88.69 265 TYR A O 1
ATOM 2122 N N . SER A 1 266 ? -13.820 2.525 5.294 1.00 82.38 266 SER A N 1
ATOM 2123 C CA . SER A 1 266 ? -13.833 3.839 5.950 1.00 82.38 266 SER A CA 1
ATOM 2124 C C . SER A 1 266 ? -14.723 4.868 5.265 1.00 82.38 266 SER A C 1
ATOM 2126 O O . SER A 1 266 ? -15.110 5.843 5.893 1.00 82.38 266 SER A O 1
ATOM 2128 N N . GLY A 1 267 ? -15.030 4.727 3.970 1.00 74.62 267 GLY A N 1
ATOM 2129 C CA . GLY A 1 267 ? -15.751 5.761 3.211 1.00 74.62 267 GLY A CA 1
ATOM 2130 C C . GLY A 1 267 ? -14.916 7.002 2.874 1.00 74.62 267 GLY A C 1
ATOM 2131 O O . GLY A 1 267 ? -15.173 7.641 1.854 1.00 74.62 267 GLY A O 1
ATOM 2132 N N . TRP A 1 268 ? -13.876 7.283 3.660 1.00 67.56 268 TRP A N 1
ATOM 2133 C CA . TRP A 1 268 ? -12.966 8.429 3.568 1.00 67.56 268 TRP A CA 1
ATOM 2134 C C . TRP A 1 268 ? -11.798 8.197 2.594 1.00 67.56 268 TRP A C 1
ATOM 2136 O O . TRP A 1 268 ? -10.695 8.703 2.780 1.00 67.56 268 TRP A O 1
ATOM 2146 N N . SER A 1 269 ? -12.039 7.437 1.524 1.00 59.06 269 SER A N 1
ATOM 2147 C CA . SER A 1 269 ? -11.078 7.307 0.427 1.00 59.06 269 SER A CA 1
ATOM 2148 C C . SER A 1 269 ? -10.964 8.636 -0.331 1.00 59.06 269 SER A C 1
ATOM 2150 O O . SER A 1 269 ? -11.976 9.248 -0.686 1.00 59.06 269 SER A O 1
ATOM 2152 N N . THR A 1 270 ? -9.730 9.065 -0.609 1.00 54.28 270 THR A N 1
ATOM 2153 C CA . THR A 1 270 ? -9.347 10.223 -1.433 1.00 54.28 270 THR A CA 1
ATOM 2154 C C . THR A 1 270 ? -9.788 10.042 -2.893 1.00 54.28 270 THR A C 1
ATOM 2156 O O . THR A 1 270 ? -8.987 9.913 -3.819 1.00 54.28 270 THR A O 1
ATOM 2159 N N . LYS A 1 271 ? -11.104 10.100 -3.140 1.00 56.28 271 LYS A N 1
ATOM 2160 C CA . LYS A 1 271 ? -11.688 10.108 -4.493 1.00 56.28 271 LYS A CA 1
ATOM 2161 C C . LYS A 1 271 ? -11.105 11.227 -5.364 1.00 56.28 271 LYS A C 1
ATOM 2163 O O . LYS A 1 271 ? -11.004 11.062 -6.576 1.00 56.28 271 LYS A O 1
ATOM 2168 N N . ALA A 1 272 ? -10.677 12.333 -4.747 1.00 53.72 272 ALA A N 1
ATOM 2169 C CA . ALA A 1 272 ? -10.130 13.503 -5.430 1.00 53.72 272 ALA A CA 1
ATOM 2170 C C . ALA A 1 272 ? -8.897 13.188 -6.301 1.00 53.72 272 ALA A C 1
ATOM 2172 O O . ALA A 1 272 ? -8.786 13.719 -7.403 1.00 53.72 272 ALA A O 1
ATOM 2173 N N . ASN A 1 273 ? -8.024 12.267 -5.875 1.00 65.88 273 ASN A N 1
ATOM 2174 C CA . ASN A 1 273 ? -6.803 11.947 -6.629 1.00 65.88 273 ASN A CA 1
ATOM 2175 C C . ASN A 1 273 ? -7.050 10.932 -7.758 1.00 65.88 273 ASN A C 1
ATOM 2177 O O . ASN A 1 273 ? -6.304 10.888 -8.734 1.00 65.88 273 ASN A O 1
ATOM 2181 N N . SER A 1 274 ? -8.128 10.147 -7.670 1.00 78.81 274 SER A N 1
ATOM 2182 C CA . SER A 1 274 ? -8.402 9.053 -8.612 1.00 78.81 274 SER A CA 1
ATOM 2183 C C . SER A 1 274 ? -8.761 9.567 -10.008 1.00 78.81 274 SER A C 1
ATOM 2185 O O . SER A 1 274 ? -8.256 9.063 -11.009 1.00 78.81 274 SER A O 1
ATOM 2187 N N . THR A 1 275 ? -9.579 10.622 -10.087 1.00 83.19 275 THR A N 1
ATOM 2188 C CA . THR A 1 275 ? -9.953 11.248 -11.365 1.00 83.19 275 THR A CA 1
ATOM 2189 C C . THR A 1 275 ? -8.745 11.884 -12.052 1.00 83.19 275 THR A C 1
ATOM 2191 O O . THR A 1 275 ? -8.595 11.751 -13.265 1.00 83.19 275 THR A O 1
ATOM 2194 N N . ALA A 1 276 ? -7.857 12.528 -11.288 1.00 83.31 276 ALA A N 1
ATOM 2195 C CA . ALA A 1 276 ? -6.641 13.135 -11.824 1.00 83.31 276 ALA A CA 1
ATOM 2196 C C . ALA A 1 276 ? -5.711 12.084 -12.452 1.00 83.31 276 ALA A C 1
ATOM 2198 O O . ALA A 1 276 ? -5.218 12.298 -13.559 1.00 83.31 276 ALA A O 1
ATOM 2199 N N . PHE A 1 277 ? -5.536 10.924 -11.805 1.00 86.06 277 PHE A N 1
ATOM 2200 C CA . PHE A 1 277 ? -4.747 9.823 -12.365 1.00 86.06 277 PHE A CA 1
ATOM 2201 C C . PHE A 1 277 ? -5.329 9.283 -13.672 1.00 86.06 277 PHE A C 1
ATOM 2203 O O . PHE A 1 277 ? -4.581 9.052 -14.619 1.00 86.06 277 PHE A O 1
ATOM 2210 N N . ILE A 1 278 ? -6.655 9.145 -13.762 1.00 88.00 278 ILE A N 1
ATOM 2211 C CA . ILE A 1 278 ? -7.310 8.687 -14.995 1.00 88.00 278 ILE A CA 1
ATOM 2212 C C . ILE A 1 278 ? -7.125 9.711 -16.113 1.00 88.00 278 ILE A C 1
ATOM 2214 O O . ILE A 1 278 ? -6.700 9.347 -17.206 1.00 88.00 278 ILE A O 1
ATOM 2218 N N . VAL A 1 279 ? -7.417 10.988 -15.852 1.00 88.88 279 VAL A N 1
ATOM 2219 C CA . VAL A 1 279 ? -7.323 12.047 -16.868 1.00 88.88 279 VAL A CA 1
ATOM 2220 C C . VAL A 1 279 ? -5.888 12.192 -17.364 1.00 88.88 279 VAL A C 1
ATOM 2222 O O . VAL A 1 279 ? -5.653 12.161 -18.572 1.00 88.88 279 VAL A O 1
ATOM 2225 N N . PHE A 1 280 ? -4.919 12.289 -16.452 1.00 88.88 280 PHE A N 1
ATOM 2226 C CA . PHE A 1 280 ? -3.511 12.401 -16.823 1.00 88.88 280 PHE A CA 1
ATOM 2227 C C . PHE A 1 280 ? -3.016 11.146 -17.551 1.00 88.88 280 PHE A C 1
ATOM 2229 O O . PHE A 1 280 ? -2.328 11.254 -18.564 1.00 88.88 280 PHE A O 1
ATOM 2236 N N . GLY A 1 281 ? -3.418 9.959 -17.089 1.00 89.94 281 GLY A N 1
ATOM 2237 C CA . GLY A 1 281 ? -3.093 8.696 -17.742 1.00 89.94 281 GLY A CA 1
ATOM 2238 C C . GLY A 1 281 ? -3.648 8.606 -19.166 1.00 89.94 281 GLY A C 1
ATOM 2239 O O . GLY A 1 281 ? -2.924 8.208 -20.072 1.00 89.94 281 GLY A O 1
ATOM 2240 N N . ILE A 1 282 ? -4.887 9.045 -19.413 1.00 91.88 282 ILE A N 1
ATOM 2241 C CA . ILE A 1 282 ? -5.468 9.082 -20.767 1.00 91.88 282 ILE A CA 1
ATOM 2242 C C . ILE A 1 282 ? -4.707 10.069 -21.657 1.00 91.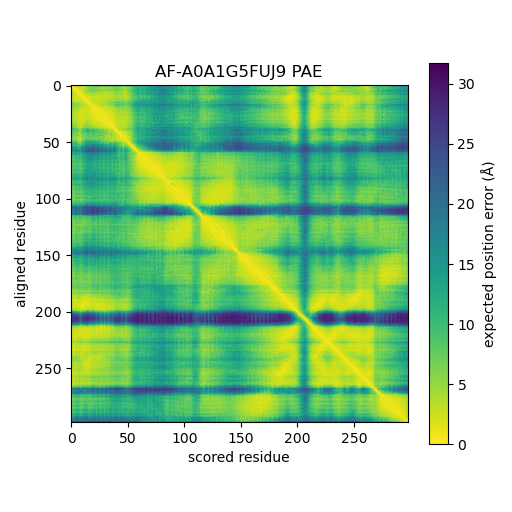88 282 ILE A C 1
ATOM 2244 O O . ILE A 1 282 ? -4.344 9.717 -22.778 1.00 91.88 282 ILE A O 1
ATOM 2248 N N . ILE A 1 283 ? -4.432 11.284 -21.171 1.00 91.06 283 ILE A N 1
ATOM 2249 C CA . ILE A 1 283 ? -3.691 12.300 -21.937 1.00 91.06 283 ILE A CA 1
ATOM 2250 C C . ILE A 1 283 ? -2.302 11.773 -22.316 1.00 91.06 283 ILE A C 1
ATOM 2252 O O . ILE A 1 283 ? -1.898 11.871 -23.476 1.00 91.06 283 ILE A O 1
ATOM 2256 N N . SER A 1 284 ? -1.587 11.172 -21.364 1.00 89.00 284 SER A N 1
ATOM 2257 C CA . SER A 1 284 ? -0.251 10.625 -21.601 1.00 89.00 284 SER A CA 1
ATOM 2258 C C . SER A 1 284 ? -0.278 9.392 -22.520 1.00 89.00 284 SER A C 1
ATOM 2260 O O . SER A 1 284 ? 0.596 9.261 -23.381 1.00 89.00 284 SER A O 1
ATOM 2262 N N . ALA A 1 285 ? -1.322 8.556 -22.451 1.00 89.88 285 ALA A N 1
ATOM 2263 C CA . ALA A 1 285 ? -1.521 7.440 -23.378 1.00 89.88 285 ALA A CA 1
ATOM 2264 C C . ALA A 1 285 ? -1.758 7.931 -24.814 1.00 89.88 285 ALA A C 1
ATOM 2266 O O . ALA A 1 285 ? -1.123 7.441 -25.747 1.00 89.88 285 ALA A O 1
ATOM 2267 N N . VAL A 1 286 ? -2.623 8.935 -24.997 1.00 90.19 286 VAL A N 1
ATOM 2268 C CA . VAL A 1 286 ? -2.884 9.547 -26.309 1.00 90.19 286 VAL A CA 1
ATOM 2269 C C . VAL A 1 286 ? -1.617 10.193 -26.868 1.00 90.19 286 VAL A C 1
ATOM 2271 O O . VAL A 1 286 ? -1.305 9.997 -28.043 1.00 90.19 286 VAL A O 1
ATOM 2274 N N . ALA A 1 287 ? -0.850 10.907 -26.039 1.00 87.00 287 ALA A N 1
ATOM 2275 C CA . ALA A 1 287 ? 0.432 11.481 -26.442 1.00 87.00 287 ALA A CA 1
ATOM 2276 C C . ALA A 1 287 ? 1.424 10.393 -26.886 1.00 87.00 287 ALA A C 1
ATOM 2278 O O . ALA A 1 287 ? 2.030 10.520 -27.946 1.00 87.00 287 ALA A O 1
ATOM 2279 N N . THR A 1 288 ? 1.523 9.291 -26.134 1.00 87.25 288 THR A N 1
ATOM 2280 C CA . THR A 1 288 ? 2.387 8.149 -26.473 1.00 87.25 288 THR A CA 1
ATOM 2281 C C . THR A 1 288 ? 1.996 7.540 -27.821 1.00 87.25 288 THR A C 1
ATOM 2283 O O . THR A 1 288 ? 2.844 7.387 -28.695 1.00 87.25 288 THR A O 1
ATOM 2286 N N . VAL A 1 289 ? 0.707 7.255 -28.039 1.00 86.19 289 VAL A N 1
ATOM 2287 C CA . VAL A 1 289 ? 0.211 6.706 -29.316 1.00 86.19 289 VAL A CA 1
ATOM 2288 C C . VAL A 1 289 ? 0.470 7.669 -30.473 1.00 86.19 289 VAL A C 1
ATOM 2290 O O . VAL A 1 289 ? 0.904 7.241 -31.538 1.00 86.19 289 VAL A O 1
ATOM 2293 N N . THR A 1 290 ? 0.246 8.966 -30.261 1.00 84.94 290 THR A N 1
ATOM 2294 C CA . THR A 1 290 ? 0.464 9.996 -31.283 1.00 84.94 290 THR A CA 1
ATOM 2295 C C . THR A 1 290 ? 1.937 10.072 -31.675 1.00 84.94 290 THR A C 1
ATOM 2297 O O . THR A 1 290 ? 2.255 10.068 -32.860 1.00 84.94 290 THR A O 1
ATOM 2300 N N . ILE A 1 291 ? 2.850 10.073 -30.701 1.00 81.50 291 ILE A N 1
ATOM 2301 C CA . ILE A 1 291 ? 4.292 10.114 -30.964 1.00 81.50 291 ILE A CA 1
ATOM 2302 C C . ILE A 1 291 ? 4.769 8.821 -31.637 1.00 81.50 291 ILE A C 1
ATOM 2304 O O . ILE A 1 291 ? 5.569 8.896 -32.562 1.00 81.50 291 ILE A O 1
ATOM 2308 N N . VAL A 1 292 ? 4.255 7.650 -31.244 1.00 80.12 292 VAL A N 1
ATOM 2309 C CA . VAL A 1 292 ? 4.553 6.382 -31.938 1.00 80.12 292 VAL A CA 1
ATOM 2310 C C . VAL A 1 292 ? 4.065 6.432 -33.384 1.00 80.12 292 VAL A C 1
ATOM 2312 O O . VAL A 1 292 ? 4.795 6.044 -34.290 1.00 80.12 292 VAL A O 1
ATOM 2315 N N . TRP A 1 293 ? 2.857 6.943 -33.618 1.00 80.62 293 TRP A N 1
ATOM 2316 C CA . TRP A 1 293 ? 2.307 7.064 -34.963 1.00 80.62 293 TRP A CA 1
ATOM 2317 C C . TRP A 1 293 ? 3.158 7.989 -35.842 1.00 80.62 293 TRP A C 1
ATOM 2319 O O . TRP A 1 293 ? 3.556 7.605 -36.938 1.00 80.62 293 TRP A O 1
ATOM 2329 N N . PHE A 1 294 ? 3.499 9.182 -35.353 1.00 79.56 294 PHE A N 1
ATOM 2330 C CA . PHE A 1 294 ? 4.333 10.118 -36.109 1.00 79.56 294 PHE A CA 1
ATOM 2331 C C . PHE A 1 294 ? 5.784 9.655 -36.247 1.00 79.56 294 PHE A C 1
ATOM 2333 O O . PHE A 1 294 ? 6.359 9.867 -37.298 1.00 79.56 294 PHE A O 1
ATOM 2340 N N . GLY A 1 295 ? 6.370 9.002 -35.241 1.00 70.44 295 GLY A N 1
ATOM 2341 C CA . GLY A 1 295 ? 7.767 8.558 -35.284 1.00 70.44 295 GLY A CA 1
ATOM 2342 C C . GLY A 1 295 ? 8.026 7.311 -36.137 1.00 70.44 295 GLY A C 1
ATOM 2343 O O . GLY A 1 295 ? 9.179 7.037 -36.463 1.00 70.44 295 GLY A O 1
ATOM 2344 N N . PHE A 1 296 ? 6.988 6.537 -36.478 1.00 67.94 296 PHE A N 1
ATOM 2345 C CA . PHE A 1 296 ? 7.115 5.335 -37.315 1.00 67.94 296 PHE A CA 1
ATOM 2346 C C . PHE A 1 296 ? 6.549 5.489 -38.728 1.00 67.94 296 PHE A C 1
ATOM 2348 O O . PHE A 1 296 ? 7.020 4.798 -39.631 1.00 67.94 296 PHE A O 1
ATOM 2355 N N . PHE A 1 297 ? 5.538 6.340 -38.924 1.00 70.88 297 PHE A N 1
ATOM 2356 C CA . PHE A 1 297 ? 4.842 6.461 -40.210 1.00 70.88 297 PHE A CA 1
ATOM 2357 C C . PHE A 1 297 ? 5.134 7.763 -40.968 1.00 70.88 297 PHE A C 1
ATOM 2359 O O . PHE A 1 297 ? 4.740 7.859 -42.132 1.00 70.88 297 PHE A O 1
ATOM 2366 N N . TYR A 1 298 ? 5.817 8.732 -40.349 1.00 61.41 298 TYR A N 1
ATOM 2367 C CA . TYR A 1 298 ? 6.211 10.011 -40.950 1.00 61.41 298 TYR A CA 1
ATOM 2368 C C . TYR A 1 298 ? 7.691 10.307 -40.702 1.00 61.41 298 TYR A C 1
ATOM 2370 O O . TYR A 1 298 ? 8.277 10.991 -41.570 1.00 61.41 298 TYR A O 1
#

Foldseek 3Di:
DFDDPPQPQKDWDQDQFDDPVVVVVQVVVVVVLVVVLVVDDPQVSLCNVQVDRPDPDVVVVVVVLVVLLVVLVVQLVVCVVVVVNLSNLLSQLVNLLVQLVCLLVVNDPDDSHSPDPVVSVVSNLVSVLSNVLSVQSVVCSVCVVVDDPVVSVLSNVLSVLQSLLVSLQVVLVCLVCVCVPFQPDKFKWAFATKIKGKDWDPPPDPDDDDDTDIFIFMWTWTWGDDPRDIGTATESGTHRDNGDPAHHRDIDIWTAGPVHRNHTHPVPRPNVVSVVSNVVSVVSNVVSVVSVCVVPVD

Sequence (298 aa):
MRYDRDFERYRFSTDRVIDADTESALYQEYDEYRLTLLTTDFKNSVYRMNGVEPEKQNDLFSILMCIAIIATMIGMVIAFVNEKVYVGGGLAAVLFGMVGLLMICGKTMMSADRNTVKERVKMVIRGSLIETGAVGLGLLILFKDNFDSDKMLILLTMGVFGLASVWLILMGVFEIFYASLFYNEEVRARCIGYVRMVDSETDGGECGSGMAFKYIRMSPVFEYDYKGERYEALYDDLITKKDSDIEMGQYEMIRISSRYPDNVYSGWSTKANSTAFIVFGIISAVATVTIVWFGFFY

Radius of gyration: 23.7 Å; Cα contacts (8 Å, |Δi|>4): 418; chains: 1; bounding box: 58×41×69 Å

Secondary structure (DSSP, 8-state):
-BPPTT-TT-EEES-SS--HHHHHHHHHHHHHHHHHHHHS-HHHHHHHHHS-------HHHHHHHHHHHHHHHHHHHHHHHTT-HHHHHHHHHHHHHHHHHHHHTT--SS-S-TT-HHHHHHHHHHHHHHHHHHHHHHHHHHTGGGS-HHHHHHHHHHHHHHHHHHHHHHHHHHHHHHHHHH--EEEEEEEEEEEEEEEEE-----SS----EEEEEEEEEEEEEETTEEEEEEBSS-BS-SS-SSPTT-EEEEEE-SS-TT-B--S---HHHHHHHHHHHHHHHHHHHHHHHHHHH-

Nearest PDB structures (foldseek):
  7aan-assembly1_B  TM=2.749E-01  e=8.270E+00  Homo sapiens